Protein AF-A0A9P7EV15-F1 (afdb_monomer_lite)

Foldseek 3Di:
DDLPDDLVVLLVVLVVCLVCLLVLLVLVPDPPPVVSVCCLPPVLLSLVCSLCRDPDVDPPCPDSNHNDDLPSVLSSLSSLLSNLVHVSNLVSCLVSCVLVSLLVCLVVLLVDLVNLSSLLSSLSNCLSNVPPDDDDVSNVPQDPVSNVSSLVSVVSCVVVVVVVPPVVSVVSSVVSVVVVVVVVVVVVVD

Structure (mmCIF, N/CA/C/O backbone):
data_AF-A0A9P7EV15-F1
#
_entry.id   AF-A0A9P7EV15-F1
#
loop_
_atom_site.group_PDB
_atom_site.id
_atom_site.type_symbol
_atom_site.label_atom_id
_atom_site.label_alt_id
_atom_site.label_comp_id
_atom_site.label_asym_id
_atom_site.label_entity_id
_atom_site.label_seq_id
_atom_site.pdbx_PDB_ins_code
_atom_site.Cartn_x
_atom_site.Cartn_y
_atom_site.Cartn_z
_atom_site.occupancy
_atom_site.B_iso_or_equiv
_atom_site.auth_seq_id
_atom_site.auth_comp_id
_atom_site.auth_asym_id
_atom_site.auth_atom_id
_atom_site.pdbx_PDB_model_num
ATOM 1 N N . MET A 1 1 ? 7.071 -16.816 -3.041 1.00 53.38 1 MET A N 1
ATOM 2 C CA . MET A 1 1 ? 7.510 -17.353 -4.348 1.00 53.38 1 MET A CA 1
ATOM 3 C C . MET A 1 1 ? 9.007 -17.580 -4.294 1.00 53.38 1 MET A C 1
ATOM 5 O O . MET A 1 1 ? 9.688 -16.816 -3.624 1.00 53.38 1 MET A O 1
ATOM 9 N N . ASP A 1 2 ? 9.495 -18.633 -4.944 1.00 52.16 2 ASP A N 1
ATOM 10 C CA . ASP A 1 2 ? 10.916 -18.980 -4.945 1.00 52.16 2 ASP A CA 1
ATOM 11 C C . ASP A 1 2 ? 11.716 -17.916 -5.723 1.00 52.16 2 ASP A C 1
ATOM 13 O O . ASP A 1 2 ? 11.299 -17.490 -6.805 1.00 52.16 2 ASP A O 1
ATOM 17 N N . SER A 1 3 ? 12.850 -17.454 -5.189 1.00 55.91 3 SER A N 1
ATOM 18 C CA . SER A 1 3 ? 13.689 -16.413 -5.819 1.00 55.91 3 SER A CA 1
ATOM 19 C C . SER A 1 3 ? 14.274 -16.845 -7.173 1.00 55.91 3 SER A C 1
ATOM 21 O O . SER A 1 3 ? 14.733 -16.001 -7.941 1.00 55.91 3 SER A O 1
ATOM 23 N N . ASN A 1 4 ? 14.166 -18.140 -7.486 1.00 65.81 4 ASN A N 1
ATOM 24 C CA . ASN A 1 4 ? 14.536 -18.787 -8.743 1.00 65.81 4 ASN A CA 1
ATOM 25 C C . ASN A 1 4 ? 13.574 -18.505 -9.911 1.00 65.81 4 ASN A C 1
ATOM 27 O O . ASN A 1 4 ? 13.880 -18.857 -11.051 1.00 65.81 4 ASN A O 1
ATOM 31 N N . ILE A 1 5 ? 12.405 -17.898 -9.665 1.00 73.00 5 ILE A N 1
ATOM 32 C CA . ILE A 1 5 ? 11.464 -17.554 -10.740 1.00 73.00 5 ILE A CA 1
ATOM 33 C C . ILE A 1 5 ? 12.039 -16.397 -11.578 1.00 73.00 5 ILE A C 1
ATOM 35 O O . ILE A 1 5 ? 12.372 -15.349 -11.013 1.00 73.00 5 ILE A O 1
ATOM 39 N N . PRO A 1 6 ? 12.097 -16.530 -12.920 1.00 80.69 6 PRO A N 1
ATOM 40 C CA . PRO A 1 6 ? 12.549 -15.465 -13.808 1.00 80.69 6 PRO A CA 1
ATOM 41 C C . PRO A 1 6 ? 11.836 -14.129 -13.568 1.00 80.69 6 PRO A C 1
ATOM 43 O O . PRO A 1 6 ? 10.612 -14.078 -13.428 1.00 80.69 6 PRO A O 1
ATOM 46 N N . PHE A 1 7 ? 12.594 -13.029 -13.608 1.00 79.19 7 PHE A N 1
ATOM 47 C CA . PHE A 1 7 ? 12.088 -11.673 -13.357 1.00 79.19 7 PHE A CA 1
ATOM 48 C C . PHE A 1 7 ? 10.819 -11.327 -14.153 1.00 79.19 7 PHE A C 1
ATOM 50 O O . PHE A 1 7 ? 9.869 -10.785 -13.595 1.00 79.19 7 PHE A O 1
ATOM 57 N N . HIS A 1 8 ? 10.768 -11.684 -15.439 1.00 81.62 8 HIS A N 1
ATOM 58 C CA . HIS A 1 8 ? 9.619 -11.382 -16.295 1.00 81.62 8 HIS A CA 1
ATOM 59 C C . HIS A 1 8 ? 8.330 -12.079 -15.829 1.00 81.62 8 HIS A C 1
ATOM 61 O O . HIS A 1 8 ? 7.258 -11.484 -15.915 1.00 81.62 8 HIS A O 1
ATOM 67 N N . LEU A 1 9 ? 8.422 -13.298 -15.282 1.00 85.88 9 LEU A N 1
ATOM 68 C CA . LEU A 1 9 ? 7.267 -14.010 -14.727 1.00 85.88 9 LEU A CA 1
ATOM 69 C C . LEU A 1 9 ? 6.802 -13.374 -13.418 1.00 85.88 9 LEU A C 1
ATOM 71 O O . LEU A 1 9 ? 5.602 -13.223 -13.206 1.00 85.88 9 LEU A O 1
ATOM 75 N N . ARG A 1 10 ? 7.741 -12.940 -12.569 1.00 86.06 10 ARG A N 1
ATOM 76 C CA . ARG A 1 10 ? 7.415 -12.198 -11.342 1.00 86.06 10 ARG A CA 1
ATOM 77 C C . ARG A 1 10 ? 6.696 -10.887 -11.665 1.00 86.06 10 ARG A C 1
ATOM 79 O O . ARG A 1 10 ? 5.662 -10.587 -11.076 1.00 86.06 10 ARG A O 1
ATOM 86 N N . HIS A 1 11 ? 7.204 -10.140 -12.644 1.00 85.25 11 HIS A N 1
ATOM 87 C CA . HIS A 1 11 ? 6.596 -8.889 -13.096 1.00 85.25 11 HIS A CA 1
ATOM 88 C C . HIS A 1 11 ? 5.209 -9.104 -13.709 1.00 85.25 11 HIS A C 1
ATOM 90 O O . HIS A 1 11 ? 4.279 -8.356 -13.413 1.00 85.25 11 HIS A O 1
ATOM 96 N N . ALA A 1 12 ? 5.039 -10.154 -14.518 1.00 90.00 12 ALA A N 1
ATOM 97 C CA . ALA A 1 12 ? 3.736 -10.529 -15.062 1.00 90.00 12 ALA A CA 1
ATOM 98 C C . ALA A 1 12 ? 2.735 -10.888 -13.951 1.00 90.00 12 ALA A C 1
ATOM 100 O O . ALA A 1 12 ? 1.601 -10.414 -13.979 1.00 90.00 12 ALA A O 1
ATOM 101 N N . ALA A 1 13 ? 3.161 -11.655 -12.942 1.00 91.12 13 ALA A N 1
ATOM 102 C CA . ALA A 1 13 ? 2.326 -11.993 -11.791 1.00 91.12 13 ALA A CA 1
ATOM 103 C C . ALA A 1 13 ? 1.916 -10.744 -10.992 1.00 91.12 13 ALA A C 1
ATOM 105 O O . ALA A 1 13 ? 0.746 -10.597 -10.641 1.00 91.12 13 ALA A O 1
ATOM 106 N N . LEU A 1 14 ? 2.845 -9.808 -10.767 1.00 92.12 14 LEU A N 1
ATOM 107 C CA . LEU A 1 14 ? 2.541 -8.540 -10.101 1.00 92.12 14 LEU A CA 1
ATOM 108 C C . LEU A 1 14 ? 1.535 -7.708 -10.902 1.00 92.12 14 LEU A C 1
ATOM 110 O O . LEU A 1 14 ? 0.598 -7.166 -10.325 1.00 92.12 14 LEU A O 1
ATOM 114 N N . ARG A 1 15 ? 1.683 -7.635 -12.230 1.00 92.00 15 ARG A N 1
ATOM 115 C CA . ARG A 1 15 ? 0.720 -6.933 -13.092 1.00 92.00 15 ARG A CA 1
ATOM 116 C C . ARG A 1 15 ? -0.657 -7.590 -13.107 1.00 92.00 15 ARG A C 1
ATOM 118 O O . ARG A 1 15 ? -1.660 -6.881 -13.150 1.00 92.00 15 ARG A O 1
ATOM 125 N N . ALA A 1 16 ? -0.718 -8.917 -13.053 1.00 94.06 16 ALA A N 1
ATOM 126 C CA . ALA A 1 16 ? -1.983 -9.633 -12.938 1.00 94.06 16 ALA A CA 1
ATOM 127 C C . ALA A 1 16 ? -2.679 -9.302 -11.606 1.00 94.06 16 ALA A C 1
ATOM 129 O O . ALA A 1 16 ? -3.849 -8.928 -11.606 1.00 94.06 16 ALA A O 1
ATOM 130 N N . ALA A 1 17 ? -1.941 -9.335 -10.489 1.00 94.12 17 ALA A N 1
ATOM 131 C CA . ALA A 1 17 ? -2.458 -8.930 -9.181 1.00 94.12 17 ALA A CA 1
ATOM 132 C C . ALA A 1 17 ? -2.895 -7.456 -9.159 1.00 94.12 17 ALA A C 1
ATOM 134 O O . ALA A 1 17 ? -3.942 -7.126 -8.613 1.00 94.12 17 ALA A O 1
ATOM 135 N N . HIS A 1 18 ? -2.126 -6.573 -9.800 1.00 94.75 18 HIS A N 1
ATOM 136 C CA . HIS A 1 18 ? -2.465 -5.157 -9.948 1.00 94.75 18 HIS A CA 1
ATOM 137 C C . HIS A 1 18 ? -3.761 -4.943 -10.725 1.00 94.75 18 HIS A C 1
ATOM 139 O O . HIS A 1 18 ? -4.573 -4.103 -10.337 1.00 94.75 18 HIS A O 1
ATOM 145 N N . SER A 1 19 ? -3.981 -5.721 -11.783 1.00 94.25 19 SER A N 1
ATOM 146 C CA . SER A 1 19 ? -5.195 -5.633 -12.597 1.00 94.25 19 SER A CA 1
ATOM 147 C C . SER A 1 19 ? -6.443 -6.064 -11.821 1.00 94.25 19 SER A C 1
ATOM 149 O O . SER A 1 19 ? -7.492 -5.471 -12.024 1.00 94.25 19 SER A O 1
ATOM 151 N N . ALA A 1 20 ? -6.313 -7.030 -10.905 1.00 94.38 20 ALA A N 1
ATOM 152 C CA . ALA A 1 20 ? -7.402 -7.558 -10.073 1.00 94.38 20 ALA A CA 1
ATOM 153 C C . ALA A 1 20 ? -7.475 -6.932 -8.662 1.00 94.38 20 ALA A C 1
ATOM 155 O O . ALA A 1 20 ? -8.083 -7.491 -7.747 1.00 94.38 20 ALA A O 1
ATOM 156 N N . ARG A 1 21 ? -6.768 -5.818 -8.424 1.00 94.94 21 ARG A N 1
ATOM 157 C CA . ARG A 1 21 ? -6.536 -5.289 -7.067 1.00 94.94 21 ARG A CA 1
ATOM 158 C C . ARG A 1 21 ? -7.812 -4.866 -6.338 1.00 94.94 21 ARG A C 1
ATOM 160 O O . ARG A 1 21 ? -7.849 -4.966 -5.117 1.00 94.94 21 ARG A O 1
ATOM 167 N N . GLU A 1 22 ? -8.823 -4.379 -7.056 1.00 93.12 22 GLU A N 1
ATOM 168 C CA . GLU A 1 22 ? -10.075 -3.913 -6.446 1.00 93.12 22 GLU A CA 1
ATOM 169 C C . GLU A 1 22 ? -10.924 -5.115 -6.011 1.00 93.12 22 GLU A C 1
ATOM 171 O O . GLU A 1 22 ? -11.421 -5.152 -4.888 1.00 93.12 22 GLU A O 1
ATOM 176 N N . GLU A 1 23 ? -10.988 -6.160 -6.838 1.00 93.00 23 GLU A N 1
ATOM 177 C CA . GLU A 1 23 ? -11.646 -7.426 -6.513 1.00 93.00 23 GLU A CA 1
ATOM 178 C C . GLU A 1 23 ? -10.970 -8.119 -5.327 1.00 93.00 23 GLU A C 1
ATOM 180 O O . GLU A 1 23 ? -11.640 -8.624 -4.427 1.00 93.00 23 GLU A O 1
ATOM 185 N N . ILE A 1 24 ? -9.634 -8.103 -5.287 1.00 93.69 24 ILE A N 1
ATOM 186 C CA . ILE A 1 24 ? -8.867 -8.622 -4.151 1.00 93.69 24 ILE A CA 1
ATOM 187 C C . ILE A 1 24 ? -9.119 -7.771 -2.894 1.00 93.69 24 ILE A C 1
ATOM 189 O O . ILE A 1 24 ? -9.254 -8.317 -1.799 1.00 93.69 24 ILE A O 1
ATOM 193 N N . ALA A 1 25 ? -9.193 -6.442 -3.010 1.00 93.31 25 ALA A N 1
ATOM 194 C CA . ALA A 1 25 ? -9.464 -5.570 -1.866 1.00 93.31 25 ALA A CA 1
ATOM 195 C C . ALA A 1 25 ? -10.848 -5.843 -1.247 1.00 93.31 25 ALA A C 1
ATOM 197 O O . ALA A 1 25 ? -10.992 -5.773 -0.025 1.00 93.31 25 ALA A O 1
ATOM 198 N N . SER A 1 26 ? -11.832 -6.237 -2.057 1.00 93.12 26 SER A N 1
ATOM 199 C CA . SER A 1 26 ? -13.195 -6.607 -1.645 1.00 93.12 26 SER A CA 1
ATOM 200 C C . SER A 1 26 ? -13.368 -8.102 -1.321 1.00 93.12 26 SER A C 1
ATOM 202 O O . SER A 1 26 ? -14.424 -8.685 -1.562 1.00 93.12 26 SER A O 1
ATOM 204 N N . ILE A 1 27 ? -12.338 -8.749 -0.760 1.00 90.38 27 ILE A N 1
ATOM 205 C CA . ILE A 1 27 ? -12.352 -10.191 -0.441 1.00 90.38 27 ILE A CA 1
ATOM 206 C C . ILE A 1 27 ? -13.452 -10.609 0.552 1.00 90.38 27 ILE A C 1
ATOM 208 O O . ILE A 1 27 ? -13.838 -11.776 0.625 1.00 90.38 27 ILE A O 1
ATOM 212 N N . ASP A 1 28 ? -13.953 -9.671 1.347 1.00 89.19 28 ASP A N 1
ATOM 213 C CA . ASP A 1 28 ? -15.059 -9.865 2.280 1.00 89.19 28 ASP A CA 1
ATOM 214 C C . ASP A 1 28 ? -16.398 -10.117 1.577 1.00 89.19 28 ASP A C 1
ATOM 216 O O . ASP A 1 28 ? -17.246 -10.804 2.146 1.00 89.19 28 ASP A O 1
ATOM 220 N N . ALA A 1 29 ? -16.552 -9.659 0.332 1.00 88.38 29 ALA A N 1
ATOM 221 C CA . ALA A 1 29 ? -17.717 -9.940 -0.506 1.00 88.38 29 ALA A CA 1
ATOM 222 C C . ALA A 1 29 ? -17.742 -11.376 -1.074 1.00 88.38 29 ALA A C 1
ATOM 224 O O . ALA A 1 29 ? -18.734 -11.779 -1.675 1.00 88.38 29 ALA A O 1
ATOM 225 N N . ILE A 1 30 ? -16.667 -12.159 -0.912 1.00 87.50 30 ILE A N 1
ATOM 226 C CA . ILE A 1 30 ? -16.603 -13.553 -1.376 1.00 87.50 30 ILE A CA 1
ATOM 227 C C . ILE A 1 30 ? -17.228 -14.474 -0.333 1.00 87.50 30 ILE A C 1
ATOM 229 O O . ILE A 1 30 ? -16.654 -14.631 0.740 1.00 87.50 30 ILE A O 1
ATOM 233 N N . ASP A 1 31 ? -18.326 -15.158 -0.654 1.00 90.12 31 ASP A N 1
ATOM 234 C CA . ASP A 1 31 ? -19.024 -16.060 0.281 1.00 90.12 31 ASP A CA 1
ATOM 235 C C . ASP A 1 31 ? -18.191 -17.279 0.728 1.00 90.12 31 ASP A C 1
ATOM 237 O O . ASP A 1 31 ? -18.398 -17.831 1.811 1.00 90.12 31 ASP A O 1
ATOM 241 N N . ASP A 1 32 ? -17.202 -17.688 -0.069 1.00 93.19 32 ASP A N 1
ATOM 242 C CA . ASP A 1 32 ? -16.304 -18.794 0.264 1.00 93.19 32 ASP A CA 1
ATOM 243 C C . ASP A 1 32 ? -15.256 -18.380 1.315 1.00 93.19 32 ASP A C 1
ATOM 245 O O . ASP A 1 32 ? -14.194 -17.822 1.015 1.00 93.19 32 ASP A O 1
ATOM 249 N N . ALA A 1 33 ? -15.540 -18.717 2.575 1.00 91.19 33 ALA A N 1
ATOM 250 C CA . ALA A 1 33 ? -14.652 -18.465 3.707 1.00 91.19 33 ALA A CA 1
ATOM 251 C C . ALA A 1 33 ? -13.279 -19.152 3.580 1.00 91.19 33 ALA A C 1
ATOM 253 O O . ALA A 1 33 ? -12.275 -18.614 4.057 1.00 91.19 33 ALA A O 1
ATOM 254 N N . ARG A 1 34 ? -13.203 -20.324 2.932 1.00 92.81 34 ARG A N 1
ATOM 255 C CA . ARG A 1 34 ? -11.939 -21.049 2.747 1.00 92.81 34 ARG A CA 1
ATOM 256 C C . ARG A 1 34 ? -11.077 -20.339 1.713 1.00 92.81 34 ARG A C 1
ATOM 258 O O . ARG A 1 34 ? -9.890 -20.130 1.961 1.00 92.81 34 ARG A O 1
ATOM 265 N N . LEU A 1 35 ? -11.665 -19.949 0.585 1.00 90.06 35 LEU A N 1
ATOM 266 C CA . LEU A 1 35 ? -10.976 -19.170 -0.439 1.00 90.06 35 LEU A CA 1
ATOM 267 C C . LEU A 1 35 ? -10.489 -17.835 0.131 1.00 90.06 35 LEU A C 1
ATOM 269 O O . LEU A 1 35 ? -9.320 -17.490 -0.034 1.00 90.06 35 LEU A O 1
ATOM 273 N N . ARG A 1 36 ? -11.347 -17.133 0.882 1.00 91.56 36 ARG A N 1
ATOM 274 C CA . ARG A 1 36 ? -10.999 -15.881 1.565 1.00 91.56 36 ARG A CA 1
ATOM 275 C C . ARG A 1 36 ? -9.783 -16.047 2.479 1.00 91.56 36 ARG A C 1
ATOM 277 O O . ARG A 1 36 ? -8.846 -15.257 2.398 1.00 91.56 36 ARG A O 1
ATOM 284 N N . ALA A 1 37 ? -9.761 -17.092 3.309 1.00 89.88 37 ALA A N 1
ATOM 285 C CA . ALA A 1 37 ? -8.633 -17.375 4.197 1.00 89.88 37 ALA A CA 1
ATOM 286 C C . ALA A 1 37 ? -7.337 -17.669 3.421 1.00 89.88 37 ALA A C 1
ATOM 288 O O . ALA A 1 37 ? -6.284 -17.131 3.756 1.00 89.88 37 ALA A O 1
ATOM 289 N N . ILE A 1 38 ? -7.414 -18.472 2.354 1.00 91.44 38 ILE A N 1
ATOM 290 C CA . ILE A 1 38 ? -6.266 -18.788 1.490 1.00 91.44 38 ILE A CA 1
ATOM 291 C C . ILE A 1 38 ? -5.692 -17.515 0.865 1.00 91.44 38 ILE A C 1
ATOM 293 O O . ILE A 1 38 ? -4.475 -17.334 0.863 1.00 91.44 38 ILE A O 1
ATOM 297 N N . VAL A 1 39 ? -6.550 -16.634 0.347 1.00 90.44 39 VAL A N 1
ATOM 298 C CA . VAL A 1 39 ? -6.119 -15.384 -0.285 1.00 90.44 39 VAL A CA 1
ATOM 299 C C . VAL A 1 39 ? -5.472 -14.455 0.741 1.00 90.44 39 VAL A C 1
ATOM 301 O O . VAL A 1 39 ? -4.354 -13.997 0.512 1.00 90.44 39 VAL A O 1
ATOM 304 N N . LEU A 1 40 ? -6.100 -14.250 1.901 1.00 89.19 40 LEU A N 1
ATOM 305 C CA . LEU A 1 40 ? -5.549 -13.406 2.967 1.00 89.19 40 LEU A CA 1
ATOM 306 C C . LEU A 1 40 ? -4.190 -13.903 3.478 1.00 89.19 40 LEU A C 1
ATOM 308 O O . LEU A 1 40 ? -3.315 -13.093 3.764 1.00 89.19 40 LEU A O 1
ATOM 312 N N . THR A 1 41 ? -4.006 -15.219 3.607 1.00 90.00 41 THR A N 1
ATOM 313 C CA . THR A 1 41 ? -2.767 -15.792 4.150 1.00 90.00 41 THR A CA 1
ATOM 314 C C . THR A 1 41 ? -1.646 -15.884 3.117 1.00 90.00 41 THR A C 1
ATOM 316 O O . THR A 1 41 ? -0.487 -15.716 3.477 1.00 90.00 41 THR A O 1
ATOM 319 N N . ASN A 1 42 ? -1.953 -16.148 1.845 1.00 92.19 42 ASN A N 1
ATOM 320 C CA . ASN A 1 42 ? -0.914 -16.434 0.851 1.00 92.19 42 ASN A CA 1
ATOM 321 C C . ASN A 1 42 ? -0.578 -15.249 -0.051 1.00 92.19 42 ASN A C 1
ATOM 323 O O . ASN A 1 42 ? 0.551 -15.156 -0.531 1.00 92.19 42 ASN A O 1
ATOM 327 N N . LEU A 1 43 ? -1.536 -14.359 -0.323 1.00 92.31 43 LEU A N 1
ATOM 328 C CA . LEU A 1 43 ? -1.338 -13.321 -1.330 1.00 92.31 43 LEU A CA 1
ATOM 329 C C . LEU A 1 43 ? -0.401 -12.214 -0.844 1.00 92.31 43 LEU A C 1
ATOM 331 O O . LEU A 1 43 ? 0.512 -11.833 -1.569 1.00 92.31 43 LEU A O 1
ATOM 335 N N . SER A 1 44 ? -0.604 -11.737 0.383 1.00 92.06 44 SER A N 1
ATOM 336 C CA . SER A 1 44 ? 0.215 -10.692 1.009 1.00 92.06 44 SER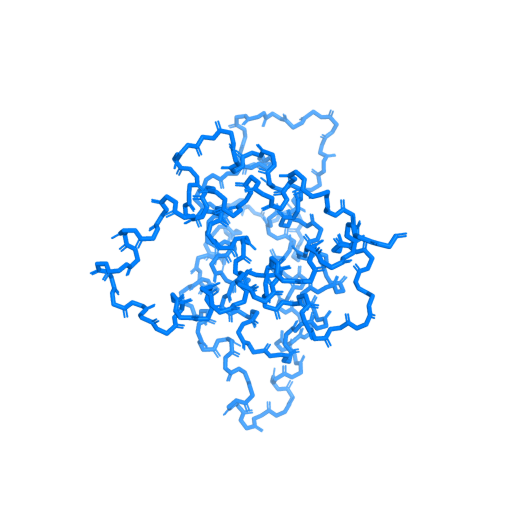 A CA 1
ATOM 337 C C . SER A 1 44 ? 1.721 -11.043 1.005 1.00 92.06 44 SER A C 1
ATOM 339 O O . SER A 1 44 ? 2.496 -10.353 0.326 1.00 92.06 44 SER A O 1
ATOM 341 N N . PRO A 1 45 ? 2.165 -12.192 1.561 1.00 91.31 45 PRO A N 1
ATOM 342 C CA . PRO A 1 45 ? 3.579 -12.566 1.509 1.00 91.31 45 PRO A CA 1
ATOM 343 C C . PRO A 1 45 ? 4.066 -12.878 0.083 1.00 91.31 45 PRO A C 1
ATOM 345 O O . PRO A 1 45 ? 5.238 -12.654 -0.238 1.00 91.31 45 PRO A O 1
ATOM 348 N N . ALA A 1 46 ? 3.193 -13.361 -0.812 1.00 91.56 46 ALA A N 1
ATOM 349 C CA . ALA A 1 46 ? 3.556 -13.584 -2.210 1.00 91.56 46 ALA A CA 1
ATOM 350 C C . ALA A 1 46 ? 3.883 -12.268 -2.933 1.00 91.56 46 ALA A C 1
ATOM 352 O O . ALA A 1 46 ? 4.924 -12.200 -3.592 1.00 91.56 46 ALA A O 1
ATOM 353 N N . ILE A 1 47 ? 3.064 -11.224 -2.758 1.00 92.12 47 ILE A N 1
ATOM 354 C CA . ILE A 1 47 ? 3.324 -9.883 -3.300 1.00 92.12 47 ILE A CA 1
ATOM 355 C C . ILE A 1 47 ? 4.667 -9.365 -2.778 1.00 92.12 47 ILE A C 1
ATOM 357 O O . ILE A 1 47 ? 5.497 -8.917 -3.570 1.00 92.12 47 ILE A O 1
ATOM 361 N N . MET A 1 48 ? 4.919 -9.483 -1.469 1.00 89.88 48 MET A N 1
ATOM 362 C CA . MET A 1 48 ? 6.184 -9.046 -0.871 1.00 89.88 48 MET A CA 1
ATOM 363 C C . MET A 1 48 ? 7.394 -9.765 -1.488 1.00 89.88 48 MET A C 1
ATOM 365 O O . MET A 1 48 ? 8.389 -9.129 -1.837 1.00 89.88 48 MET A O 1
ATOM 369 N N . SER A 1 49 ? 7.295 -11.081 -1.703 1.00 86.12 49 SER A N 1
ATOM 370 C CA . SER A 1 49 ? 8.389 -11.874 -2.285 1.00 86.12 49 SER A CA 1
ATOM 371 C C . SER A 1 49 ? 8.755 -11.487 -3.725 1.00 86.12 49 SER A C 1
ATOM 373 O O . SER A 1 49 ? 9.863 -11.772 -4.172 1.00 86.12 49 SER A O 1
ATOM 375 N N . VAL A 1 50 ? 7.849 -10.826 -4.454 1.00 85.25 50 VAL A N 1
ATOM 376 C CA . VAL A 1 50 ? 8.103 -10.349 -5.822 1.00 85.25 50 VAL A CA 1
ATOM 377 C C . VAL A 1 50 ? 8.900 -9.042 -5.837 1.00 85.25 50 VAL A C 1
ATOM 379 O O . VAL A 1 50 ? 9.683 -8.819 -6.761 1.00 85.25 50 VAL A O 1
ATOM 382 N N . VAL A 1 51 ? 8.718 -8.185 -4.831 1.00 82.75 51 VAL A N 1
ATOM 383 C CA . VAL A 1 51 ? 9.308 -6.834 -4.800 1.00 82.75 51 VAL A CA 1
ATOM 384 C C . VAL A 1 51 ? 10.536 -6.715 -3.903 1.00 82.75 51 VAL A C 1
ATOM 386 O O . VAL A 1 51 ? 11.392 -5.869 -4.154 1.00 82.75 51 VAL A O 1
ATOM 389 N N . CYS A 1 52 ? 10.651 -7.565 -2.883 1.00 74.38 52 CYS A N 1
ATOM 390 C CA . CYS A 1 52 ? 11.779 -7.604 -1.955 1.00 74.38 52 CYS A CA 1
ATOM 391 C C . CYS A 1 52 ? 12.668 -8.810 -2.251 1.00 74.38 52 CYS A C 1
ATOM 393 O O . CYS A 1 52 ? 12.684 -9.800 -1.518 1.00 74.38 52 CYS A O 1
ATOM 395 N N . LEU A 1 53 ? 13.414 -8.726 -3.347 1.00 65.44 53 LEU A N 1
ATOM 396 C CA . LEU A 1 53 ? 14.414 -9.730 -3.687 1.00 65.44 53 LEU A CA 1
ATOM 397 C C . LEU A 1 53 ? 15.652 -9.506 -2.821 1.00 65.44 53 LEU A C 1
ATOM 399 O O . LEU A 1 53 ? 16.022 -8.363 -2.552 1.00 65.44 53 LEU A O 1
ATOM 403 N N . HIS A 1 54 ? 16.222 -10.601 -2.310 1.00 55.00 54 HIS A N 1
ATOM 404 C CA . HIS A 1 54 ? 17.291 -10.565 -1.315 1.00 55.00 54 HIS A CA 1
ATOM 405 C C . HIS A 1 54 ? 18.385 -9.548 -1.665 1.00 55.00 54 HIS A C 1
ATOM 407 O O . HIS A 1 54 ? 18.783 -9.463 -2.830 1.00 55.00 54 HIS A O 1
ATOM 413 N N . PRO A 1 55 ? 18.911 -8.817 -0.665 1.00 48.22 55 PRO A N 1
ATOM 414 C CA . PRO A 1 55 ? 20.065 -7.963 -0.866 1.00 48.22 55 PRO A CA 1
ATOM 415 C C . PRO A 1 55 ? 21.252 -8.857 -1.224 1.00 48.22 55 PRO A C 1
ATOM 417 O O . PRO A 1 55 ? 21.909 -9.432 -0.359 1.00 48.22 55 PRO A O 1
ATOM 420 N N . SER A 1 56 ? 21.521 -9.000 -2.521 1.00 48.44 56 SER A N 1
ATOM 421 C CA . SER A 1 56 ? 22.851 -9.395 -2.961 1.00 48.44 56 SER A CA 1
ATOM 422 C C . SER A 1 56 ? 23.828 -8.360 -2.388 1.00 48.44 56 SER A C 1
ATOM 424 O O . SER A 1 56 ? 23.499 -7.169 -2.399 1.00 48.44 56 SER A O 1
ATOM 426 N N . PRO A 1 57 ? 25.006 -8.757 -1.875 1.00 50.50 57 PRO A N 1
ATOM 427 C CA . PRO A 1 57 ? 25.965 -7.847 -1.234 1.00 50.50 57 PRO A CA 1
ATOM 428 C C . PRO A 1 57 ? 26.438 -6.697 -2.142 1.00 50.50 57 PRO A C 1
ATOM 430 O O . PRO A 1 57 ? 27.072 -5.754 -1.679 1.00 50.50 57 PRO A O 1
ATOM 433 N N . THR A 1 58 ? 26.105 -6.747 -3.430 1.00 48.78 58 THR A N 1
ATOM 434 C CA . THR A 1 58 ? 26.237 -5.648 -4.385 1.00 48.78 58 THR A CA 1
ATOM 435 C C . THR A 1 58 ? 25.001 -5.657 -5.289 1.00 48.78 58 THR A C 1
ATOM 437 O O . THR A 1 58 ? 24.976 -6.385 -6.283 1.00 48.78 58 THR A O 1
ATOM 440 N N . PRO A 1 59 ? 23.926 -4.914 -4.965 1.00 51.47 59 PRO A N 1
ATOM 441 C CA . PRO A 1 59 ? 22.837 -4.748 -5.910 1.00 51.47 59 PRO A CA 1
ATOM 442 C C . PRO A 1 59 ? 23.385 -3.913 -7.068 1.00 51.47 59 PRO A C 1
ATOM 444 O O . PRO A 1 59 ? 23.663 -2.724 -6.912 1.00 51.47 59 PRO A O 1
ATOM 447 N N . ALA A 1 60 ? 23.586 -4.536 -8.229 1.00 53.53 60 ALA A N 1
ATOM 448 C CA . ALA A 1 60 ? 23.795 -3.783 -9.454 1.00 53.53 60 ALA A CA 1
ATOM 449 C C . ALA A 1 60 ? 22.570 -2.874 -9.626 1.00 53.53 60 ALA A C 1
ATOM 451 O O . ALA A 1 60 ? 21.454 -3.360 -9.815 1.00 53.53 60 ALA A O 1
ATOM 452 N N . ASN A 1 61 ? 22.765 -1.561 -9.490 1.00 58.50 61 ASN A N 1
ATOM 453 C CA . ASN A 1 61 ? 21.678 -0.573 -9.486 1.00 58.50 61 ASN A CA 1
ATOM 454 C C . ASN A 1 61 ? 20.927 -0.520 -10.835 1.00 58.50 61 ASN A C 1
ATOM 456 O O . ASN A 1 61 ? 19.817 0.006 -10.924 1.00 58.50 61 ASN A O 1
ATOM 460 N N . ASP A 1 62 ? 21.526 -1.133 -11.857 1.00 62.41 62 ASP A N 1
ATOM 461 C CA . ASP A 1 62 ? 21.039 -1.212 -13.232 1.00 62.41 62 ASP A CA 1
ATOM 462 C C . ASP A 1 62 ? 20.354 -2.556 -13.546 1.00 62.41 62 ASP A C 1
ATOM 464 O O . ASP A 1 62 ? 19.901 -2.786 -14.666 1.00 62.41 62 ASP A O 1
ATOM 468 N N . GLY A 1 63 ? 20.278 -3.464 -12.567 1.00 66.06 63 GLY A N 1
ATOM 469 C CA . GLY A 1 63 ? 19.648 -4.770 -12.719 1.00 66.06 63 GLY A CA 1
ATOM 470 C C . GLY A 1 63 ? 18.124 -4.747 -12.524 1.00 66.06 63 GLY A C 1
ATOM 471 O O . GLY A 1 63 ? 17.584 -3.861 -11.858 1.00 66.06 63 GLY A O 1
ATOM 472 N N . PRO A 1 64 ? 17.411 -5.770 -13.031 1.00 63.47 64 PRO A N 1
ATOM 473 C CA . PRO A 1 64 ? 15.963 -5.917 -12.838 1.00 63.47 64 PRO A CA 1
ATOM 474 C C . PRO A 1 64 ? 15.559 -6.067 -11.357 1.00 63.47 64 PRO A C 1
ATOM 476 O O . PRO A 1 64 ? 14.440 -5.732 -10.966 1.00 63.47 64 PRO A O 1
ATOM 479 N N . ASP A 1 65 ? 16.501 -6.497 -10.515 1.00 71.06 65 ASP A N 1
ATOM 480 C CA . ASP A 1 65 ? 16.308 -6.730 -9.083 1.00 71.06 65 ASP A CA 1
ATOM 481 C C . ASP A 1 65 ? 16.825 -5.559 -8.225 1.00 71.06 65 ASP A C 1
ATOM 483 O O . ASP A 1 65 ? 17.172 -5.718 -7.056 1.00 71.06 65 ASP A O 1
ATOM 487 N N . ARG A 1 66 ? 16.863 -4.350 -8.804 1.00 77.88 66 ARG A N 1
ATOM 488 C CA . ARG A 1 66 ? 17.198 -3.117 -8.083 1.00 77.88 66 ARG A CA 1
ATOM 489 C C . ARG A 1 66 ? 16.239 -2.843 -6.926 1.00 77.88 66 ARG A C 1
ATOM 491 O O . ARG A 1 66 ? 15.047 -3.173 -6.979 1.00 77.88 66 ARG A O 1
ATOM 498 N N . PHE A 1 67 ? 16.762 -2.153 -5.911 1.00 79.31 67 PHE A N 1
ATOM 499 C CA . PHE A 1 67 ? 16.012 -1.806 -4.703 1.00 79.31 67 PHE A CA 1
ATOM 500 C C . PHE A 1 67 ? 14.742 -1.011 -5.009 1.00 79.31 67 PHE A C 1
ATOM 502 O O . PHE A 1 67 ? 13.722 -1.259 -4.374 1.00 79.31 67 PHE A O 1
ATOM 509 N N . PHE A 1 68 ? 14.794 -0.091 -5.978 1.00 83.94 68 PHE A N 1
ATOM 510 C CA . PHE A 1 68 ? 13.646 0.699 -6.411 1.00 83.94 68 PHE A CA 1
ATOM 511 C C . PHE A 1 68 ? 13.553 0.735 -7.941 1.00 83.94 68 PHE A C 1
ATOM 513 O O . PHE A 1 68 ? 14.478 1.189 -8.612 1.00 83.94 68 PHE A O 1
ATOM 520 N N . ASP A 1 69 ? 12.434 0.273 -8.480 1.00 88.44 69 ASP A N 1
ATOM 521 C CA . ASP A 1 69 ? 12.057 0.283 -9.886 1.00 88.44 69 ASP A CA 1
ATOM 522 C C . ASP A 1 69 ? 10.730 1.028 -10.046 1.00 88.44 69 ASP A C 1
ATOM 524 O O . ASP A 1 69 ? 9.721 0.639 -9.463 1.00 88.44 69 ASP A O 1
ATOM 528 N N . TYR A 1 70 ? 10.726 2.086 -10.860 1.00 88.25 70 TYR A N 1
ATOM 529 C CA . TYR A 1 70 ? 9.581 2.988 -10.991 1.00 88.25 70 TYR A CA 1
ATOM 530 C C . TYR A 1 70 ? 8.266 2.259 -11.288 1.00 88.25 70 TYR A C 1
ATOM 532 O O . TYR A 1 70 ? 7.280 2.458 -10.581 1.00 88.25 70 TYR A O 1
ATOM 540 N N . HIS A 1 71 ? 8.244 1.395 -12.305 1.00 88.69 71 HIS A N 1
ATOM 541 C CA . HIS A 1 71 ? 7.009 0.764 -12.765 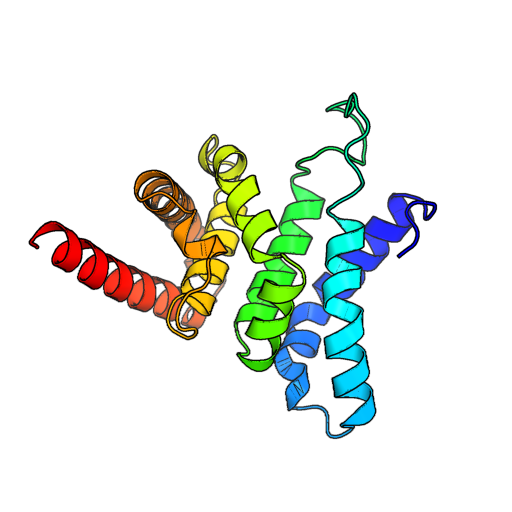1.00 88.69 71 HIS A CA 1
ATOM 542 C C . HIS A 1 71 ? 6.590 -0.406 -11.880 1.00 88.69 71 HIS A C 1
ATOM 544 O O . HIS A 1 71 ? 5.413 -0.521 -11.541 1.00 88.69 71 HIS A O 1
ATOM 550 N N . ARG A 1 72 ? 7.533 -1.275 -11.501 1.00 90.50 72 ARG A N 1
ATOM 551 C CA . ARG A 1 72 ? 7.263 -2.408 -10.607 1.00 90.50 72 ARG A CA 1
ATOM 552 C C . ARG A 1 72 ? 6.747 -1.907 -9.267 1.00 90.50 72 ARG A C 1
ATOM 554 O O . ARG A 1 72 ? 5.722 -2.386 -8.786 1.00 90.50 72 ARG A O 1
ATOM 561 N N . ASP A 1 73 ? 7.442 -0.939 -8.677 1.00 91.94 73 ASP A N 1
ATOM 562 C CA . ASP A 1 73 ? 7.102 -0.470 -7.345 1.00 91.94 73 ASP A CA 1
ATOM 563 C C . ASP A 1 73 ? 5.850 0.416 -7.350 1.00 91.94 73 ASP A C 1
ATOM 565 O O . ASP A 1 73 ? 5.124 0.418 -6.360 1.00 91.94 73 ASP A O 1
ATOM 569 N N . LEU A 1 74 ? 5.517 1.077 -8.468 1.00 92.38 74 LEU A N 1
ATOM 570 C CA . LEU A 1 74 ? 4.207 1.716 -8.620 1.00 92.38 74 LEU A CA 1
ATOM 571 C C . LEU A 1 74 ? 3.075 0.683 -8.619 1.00 92.38 74 LEU A C 1
ATOM 573 O O . LEU A 1 74 ? 2.139 0.815 -7.836 1.00 92.38 74 LEU A O 1
ATOM 577 N N . CYS A 1 75 ? 3.178 -0.374 -9.438 1.00 93.50 75 CYS A N 1
ATOM 578 C CA . CYS A 1 75 ? 2.179 -1.450 -9.461 1.00 93.50 75 CYS A CA 1
ATOM 579 C C . CYS A 1 75 ? 1.992 -2.065 -8.070 1.00 93.50 75 CYS A C 1
ATOM 581 O O . CYS A 1 75 ? 0.867 -2.295 -7.633 1.00 93.50 75 CYS A O 1
ATOM 583 N N . TYR A 1 76 ? 3.094 -2.302 -7.360 1.00 95.19 76 TYR A N 1
ATOM 584 C CA . TYR A 1 76 ? 3.070 -2.762 -5.978 1.00 95.19 76 TYR A CA 1
ATOM 585 C C . TYR A 1 76 ? 2.335 -1.791 -5.050 1.00 95.19 76 TYR A C 1
ATOM 587 O O . TYR A 1 76 ? 1.408 -2.204 -4.356 1.00 95.19 76 TYR A O 1
ATOM 595 N N . LEU A 1 77 ? 2.707 -0.508 -5.049 1.00 95.69 77 LEU A N 1
ATOM 596 C CA . LEU A 1 77 ? 2.090 0.492 -4.180 1.00 95.69 77 LEU A CA 1
ATOM 597 C C . LEU A 1 77 ? 0.593 0.640 -4.455 1.00 95.69 77 LEU A C 1
ATOM 599 O O . LEU A 1 77 ? -0.178 0.744 -3.509 1.00 95.69 77 LEU A O 1
ATOM 603 N N . GLU A 1 78 ? 0.164 0.593 -5.715 1.00 95.19 78 GLU A N 1
ATOM 604 C CA . GLU A 1 78 ? -1.255 0.666 -6.070 1.00 95.19 78 GLU A CA 1
ATOM 605 C C . GLU A 1 78 ? -2.044 -0.564 -5.601 1.00 95.19 78 GLU A C 1
ATOM 607 O O . GLU A 1 78 ? -3.193 -0.416 -5.179 1.00 95.19 78 GLU A O 1
ATOM 612 N N . ILE A 1 79 ? -1.434 -1.759 -5.595 1.00 96.12 79 ILE A N 1
ATOM 613 C CA . ILE A 1 79 ? -2.032 -2.942 -4.957 1.00 96.12 79 ILE A CA 1
ATOM 614 C C . ILE A 1 79 ? -2.199 -2.684 -3.460 1.00 96.12 79 ILE A C 1
ATOM 616 O O . ILE A 1 79 ? -3.315 -2.754 -2.955 1.00 96.12 79 ILE A O 1
ATOM 620 N N . ILE A 1 80 ? -1.120 -2.344 -2.746 1.00 96.50 80 ILE A N 1
ATOM 621 C CA . ILE A 1 80 ? -1.169 -2.155 -1.286 1.00 96.50 80 ILE A CA 1
ATOM 622 C C . ILE A 1 80 ? -2.135 -1.032 -0.899 1.00 96.50 80 ILE A C 1
ATOM 624 O O . ILE A 1 80 ? -2.871 -1.155 0.077 1.00 96.50 80 ILE A O 1
ATOM 628 N N . PHE A 1 81 ? -2.183 0.038 -1.688 1.00 94.19 81 PHE A N 1
ATOM 629 C CA . PHE A 1 81 ? -3.117 1.142 -1.512 1.00 94.19 81 PHE A CA 1
ATOM 630 C C . PHE A 1 81 ? -4.576 0.696 -1.628 1.00 94.19 81 PHE A C 1
ATOM 632 O O . PHE A 1 81 ? -5.389 1.103 -0.796 1.00 94.19 81 PHE A O 1
ATOM 639 N N . ALA A 1 82 ? -4.898 -0.156 -2.608 1.00 94.44 82 ALA A N 1
ATOM 640 C CA . ALA A 1 82 ? -6.228 -0.744 -2.747 1.00 94.44 82 ALA A CA 1
ATOM 641 C C . ALA A 1 82 ? -6.555 -1.666 -1.562 1.00 94.44 82 ALA A C 1
ATOM 643 O O . ALA A 1 82 ? -7.589 -1.485 -0.921 1.00 94.44 82 ALA A O 1
ATOM 644 N N . LEU A 1 83 ? -5.647 -2.579 -1.196 1.00 94.62 83 LEU A N 1
ATOM 645 C CA . LEU A 1 83 ? -5.839 -3.489 -0.057 1.00 94.62 83 LEU A CA 1
ATOM 646 C C . LEU A 1 83 ? -6.068 -2.724 1.254 1.00 94.62 83 LEU A C 1
ATOM 648 O O . LEU A 1 83 ? -6.965 -3.061 2.022 1.00 94.62 83 LEU A O 1
ATOM 652 N N . ALA A 1 84 ? -5.319 -1.642 1.486 1.00 92.75 84 ALA A N 1
ATOM 653 C CA . ALA A 1 84 ? -5.434 -0.817 2.685 1.00 92.75 84 ALA A CA 1
ATOM 654 C C . ALA A 1 84 ? -6.803 -0.124 2.836 1.00 92.75 84 ALA A C 1
ATOM 656 O O . ALA A 1 84 ? -7.110 0.370 3.925 1.00 92.75 84 ALA A O 1
ATOM 657 N N . ARG A 1 85 ? -7.642 -0.070 1.790 1.00 90.69 85 ARG A N 1
ATOM 658 C CA . ARG A 1 85 ? -9.024 0.435 1.899 1.00 90.69 85 ARG A CA 1
ATOM 659 C C . ARG A 1 85 ? -9.905 -0.466 2.755 1.00 90.69 85 ARG A C 1
ATOM 661 O O . ARG A 1 85 ? -10.805 0.046 3.415 1.00 90.69 85 ARG A O 1
ATOM 668 N N . ASN A 1 86 ? -9.634 -1.768 2.768 1.00 91.25 86 ASN A N 1
ATOM 669 C CA . ASN A 1 86 ? -10.399 -2.731 3.541 1.00 91.25 86 ASN A CA 1
ATOM 670 C C . ASN A 1 86 ? -9.617 -3.136 4.810 1.00 91.25 86 ASN A C 1
ATOM 672 O O . ASN A 1 86 ? -8.541 -3.733 4.705 1.00 91.25 86 ASN A O 1
ATOM 676 N N . PRO A 1 87 ? -10.137 -2.835 6.019 1.00 90.31 87 PRO A N 1
ATOM 677 C CA . PRO A 1 87 ? -9.457 -3.120 7.283 1.00 90.31 87 PRO A CA 1
ATOM 678 C C . PRO A 1 87 ? -9.060 -4.583 7.502 1.00 90.31 87 PRO A C 1
ATOM 680 O O . PRO A 1 87 ? -8.121 -4.839 8.254 1.00 90.31 87 PRO A O 1
ATOM 683 N N . ILE A 1 88 ? -9.713 -5.543 6.832 1.00 91.44 88 ILE A N 1
ATOM 684 C CA . ILE A 1 88 ? -9.360 -6.969 6.933 1.00 91.44 88 ILE A CA 1
ATOM 685 C C . ILE A 1 88 ? -7.914 -7.249 6.500 1.00 91.44 88 ILE A C 1
ATOM 687 O O . ILE A 1 88 ? -7.285 -8.184 6.993 1.00 91.44 88 ILE A O 1
ATOM 691 N N . TRP A 1 89 ? -7.371 -6.419 5.604 1.00 93.12 89 TRP A N 1
ATOM 692 C CA . TRP A 1 89 ? -6.004 -6.547 5.115 1.00 93.12 89 TRP A CA 1
ATOM 693 C C . TRP A 1 89 ? -4.974 -5.922 6.053 1.00 93.12 89 TRP A C 1
ATOM 695 O O . TRP A 1 89 ? -3.805 -6.286 5.973 1.00 93.12 89 TRP A O 1
ATOM 705 N N . HIS A 1 90 ? -5.364 -5.009 6.952 1.00 91.62 90 HIS A N 1
ATOM 706 C CA . HIS A 1 90 ? -4.411 -4.240 7.766 1.00 91.62 90 HIS A CA 1
ATOM 707 C C . HIS A 1 90 ? -3.459 -5.124 8.585 1.00 91.62 90 HIS A C 1
ATOM 709 O O . HIS A 1 90 ? -2.258 -4.866 8.515 1.00 91.62 90 HIS A O 1
ATOM 715 N N . PRO A 1 91 ? -3.913 -6.188 9.287 1.00 89.56 91 PRO A N 1
ATOM 716 C CA . PRO A 1 91 ? -2.997 -7.077 10.001 1.00 89.56 91 PRO A CA 1
ATOM 717 C C . PRO A 1 91 ? -1.960 -7.718 9.073 1.00 89.56 91 PRO A C 1
ATOM 719 O O . PRO A 1 91 ? -0.778 -7.711 9.392 1.00 89.56 91 PRO A O 1
ATOM 722 N N . ARG A 1 92 ? -2.378 -8.188 7.890 1.00 91.50 92 ARG A N 1
ATOM 723 C CA . ARG A 1 92 ? -1.488 -8.833 6.909 1.00 91.50 92 ARG A CA 1
ATOM 724 C C . ARG A 1 92 ? -0.479 -7.865 6.312 1.00 91.50 92 ARG A C 1
ATOM 726 O O . ARG A 1 92 ? 0.706 -8.169 6.264 1.00 91.50 92 ARG A O 1
ATOM 733 N N . LEU A 1 93 ? -0.925 -6.664 5.941 1.00 92.31 93 LEU A N 1
ATOM 734 C CA . LEU A 1 93 ? -0.038 -5.620 5.422 1.00 92.31 93 LEU A CA 1
ATOM 735 C C . LEU A 1 93 ? 1.075 -5.268 6.419 1.00 92.31 93 LEU A C 1
ATOM 737 O O . LEU A 1 93 ? 2.208 -4.983 6.026 1.00 92.31 93 LEU A O 1
ATOM 741 N N . SER A 1 94 ? 0.769 -5.320 7.709 1.00 88.94 94 SER A N 1
ATOM 742 C CA . SER A 1 94 ? 1.739 -5.047 8.760 1.00 88.94 94 SER A CA 1
ATOM 743 C C . SER A 1 94 ? 2.623 -6.249 9.098 1.00 88.94 94 SER A C 1
ATOM 745 O O . SER A 1 94 ? 3.841 -6.094 9.145 1.00 88.94 94 SER A O 1
ATOM 747 N N . GLU A 1 95 ? 2.044 -7.439 9.291 1.00 89.38 95 GLU A N 1
ATOM 748 C CA . GLU A 1 95 ? 2.769 -8.687 9.587 1.00 89.38 95 GLU A CA 1
ATOM 749 C C . GLU A 1 95 ? 3.769 -9.046 8.479 1.00 89.38 95 GLU A C 1
ATOM 751 O O . GLU A 1 95 ? 4.920 -9.378 8.766 1.00 89.38 95 GLU A O 1
ATOM 756 N N . ASP A 1 96 ? 3.370 -8.889 7.215 1.00 91.12 96 ASP A N 1
ATOM 757 C CA . ASP A 1 96 ? 4.208 -9.184 6.048 1.00 91.12 96 ASP A CA 1
ATOM 758 C C . ASP A 1 96 ? 5.114 -8.006 5.647 1.00 91.12 96 ASP A C 1
ATOM 760 O O . ASP A 1 96 ? 5.750 -8.020 4.591 1.00 91.12 96 ASP A O 1
ATOM 764 N N . ARG A 1 97 ? 5.221 -6.987 6.514 1.00 90.94 97 ARG A N 1
ATOM 765 C CA . ARG A 1 97 ? 6.185 -5.877 6.422 1.00 90.94 97 ARG A CA 1
ATOM 766 C C . ARG A 1 97 ? 5.991 -4.948 5.220 1.00 90.94 97 ARG A C 1
ATOM 768 O O . ARG A 1 97 ? 6.928 -4.261 4.801 1.00 90.94 97 ARG A O 1
ATOM 775 N N . HIS A 1 98 ? 4.775 -4.856 4.679 1.00 92.88 98 HIS A N 1
ATOM 776 C CA . HIS A 1 98 ? 4.465 -3.898 3.610 1.00 92.88 98 HIS A CA 1
ATOM 777 C C . HIS A 1 98 ? 4.648 -2.451 4.066 1.00 92.88 98 HIS A C 1
ATOM 779 O O . HIS A 1 98 ? 5.068 -1.609 3.270 1.00 92.88 98 HIS A O 1
ATOM 785 N N . ILE A 1 99 ? 4.407 -2.176 5.349 1.00 91.50 99 ILE A N 1
ATOM 786 C CA . ILE A 1 99 ? 4.577 -0.843 5.941 1.00 91.50 99 ILE A CA 1
ATOM 787 C C . ILE A 1 99 ? 6.051 -0.468 6.027 1.00 91.50 99 ILE A C 1
ATOM 789 O O . ILE A 1 99 ? 6.426 0.589 5.524 1.00 91.50 99 ILE A O 1
ATOM 793 N N . ASP A 1 100 ? 6.898 -1.365 6.538 1.00 90.69 100 ASP A N 1
ATOM 794 C CA . ASP A 1 100 ? 8.355 -1.178 6.547 1.00 90.69 100 ASP A CA 1
ATOM 795 C C . ASP A 1 100 ? 8.878 -0.878 5.136 1.00 90.69 100 ASP A C 1
ATOM 797 O O . ASP A 1 100 ? 9.680 0.035 4.930 1.00 9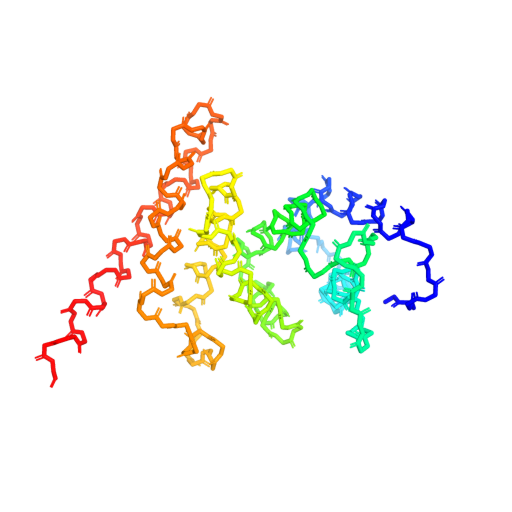0.69 100 ASP A O 1
ATOM 801 N N . ARG A 1 101 ? 8.391 -1.631 4.140 1.00 91.25 101 ARG A N 1
ATOM 802 C CA . ARG A 1 101 ? 8.772 -1.440 2.741 1.00 91.25 101 ARG A CA 1
ATOM 803 C C . ARG A 1 101 ? 8.349 -0.063 2.229 1.00 91.25 101 ARG A C 1
ATOM 805 O O . ARG A 1 101 ? 9.191 0.628 1.660 1.00 91.25 101 ARG A O 1
ATOM 812 N N . CYS A 1 102 ? 7.107 0.365 2.466 1.00 92.00 102 CYS A N 1
ATOM 813 C CA . CYS A 1 102 ? 6.637 1.701 2.077 1.00 92.00 102 CYS A CA 1
ATOM 814 C C . CYS A 1 102 ? 7.493 2.808 2.709 1.00 92.00 102 CYS A C 1
ATOM 816 O O . CYS A 1 102 ? 7.919 3.723 2.009 1.00 92.00 102 CYS A O 1
ATOM 818 N N . ILE A 1 103 ? 7.811 2.688 4.002 1.00 90.25 103 ILE A N 1
ATOM 819 C CA . ILE A 1 103 ? 8.657 3.645 4.727 1.00 90.25 103 ILE A CA 1
ATOM 820 C C . ILE A 1 103 ? 10.064 3.692 4.123 1.00 90.25 103 ILE A C 1
ATOM 822 O O . ILE A 1 103 ? 10.594 4.769 3.858 1.00 90.25 103 ILE A O 1
ATOM 826 N N . SER A 1 104 ? 10.652 2.532 3.814 1.00 89.94 104 SER A N 1
ATOM 827 C CA . SER A 1 104 ? 11.985 2.455 3.200 1.00 89.94 104 SER A CA 1
ATOM 828 C C . SER A 1 104 ? 12.071 3.121 1.818 1.00 89.94 104 SER A C 1
ATOM 830 O O . SER A 1 104 ? 13.158 3.488 1.375 1.00 89.94 104 SER A O 1
ATOM 832 N N . MET A 1 105 ? 10.935 3.293 1.133 1.00 91.19 105 MET A N 1
ATOM 833 C CA . MET A 1 105 ? 10.858 3.930 -0.183 1.00 91.19 105 MET A CA 1
ATOM 834 C C . MET A 1 105 ? 10.717 5.456 -0.102 1.00 91.19 105 MET A C 1
ATOM 836 O O . MET A 1 105 ? 10.990 6.129 -1.097 1.00 91.19 105 MET A O 1
ATOM 840 N N . ILE A 1 106 ? 10.358 6.013 1.063 1.00 90.88 106 ILE A N 1
ATOM 841 C CA . ILE A 1 106 ? 10.136 7.456 1.259 1.00 90.88 106 ILE A CA 1
ATOM 842 C C . ILE A 1 106 ? 11.311 8.304 0.754 1.00 90.88 106 ILE A C 1
ATOM 844 O O . ILE A 1 106 ? 11.066 9.184 -0.073 1.00 90.88 106 ILE A O 1
ATOM 848 N N . PRO A 1 107 ? 12.580 8.044 1.144 1.00 89.50 107 PRO A N 1
ATOM 849 C CA . PRO A 1 107 ? 13.689 8.883 0.698 1.00 89.50 107 PRO A CA 1
ATOM 850 C C . PRO A 1 107 ? 13.809 8.925 -0.826 1.00 89.50 107 PRO A C 1
ATOM 852 O O . PRO A 1 107 ? 14.156 9.951 -1.390 1.00 89.50 107 PRO A O 1
ATOM 855 N N . LYS A 1 108 ? 13.495 7.825 -1.521 1.00 87.19 108 LYS A N 1
ATOM 856 C CA . LYS A 1 108 ? 13.573 7.783 -2.983 1.00 87.19 108 LYS A CA 1
ATOM 857 C C . LYS A 1 108 ? 12.413 8.536 -3.634 1.00 87.19 108 LYS A C 1
ATOM 859 O O . LYS A 1 108 ? 12.656 9.296 -4.569 1.00 87.19 108 LYS A O 1
ATOM 864 N N . CYS A 1 109 ? 11.193 8.346 -3.135 1.00 86.00 109 CYS A N 1
ATOM 865 C CA . CYS A 1 109 ? 9.991 8.977 -3.678 1.00 86.00 109 CYS A CA 1
ATOM 866 C C . CYS A 1 109 ? 9.959 10.493 -3.449 1.00 86.00 109 CYS A C 1
ATOM 868 O O . CYS A 1 109 ? 9.425 11.218 -4.276 1.00 86.00 109 CYS A O 1
ATOM 870 N N . CYS A 1 110 ? 10.537 10.984 -2.353 1.00 84.31 110 CYS A N 1
ATOM 871 C CA . CYS A 1 110 ? 10.495 12.411 -2.029 1.00 84.31 110 CYS A CA 1
ATOM 872 C C . CYS A 1 110 ? 11.653 13.225 -2.631 1.00 84.31 110 CYS A C 1
ATOM 874 O O . CYS A 1 110 ? 11.661 14.447 -2.526 1.00 84.31 110 CYS A O 1
ATOM 876 N N . ASN A 1 111 ? 12.615 12.567 -3.287 1.00 84.00 111 ASN A N 1
ATOM 877 C CA . ASN A 1 111 ? 13.772 13.225 -3.903 1.00 84.00 111 ASN A CA 1
ATOM 878 C C . ASN A 1 111 ? 13.529 13.703 -5.349 1.00 84.00 111 ASN A C 1
ATOM 880 O O . ASN A 1 111 ? 14.412 14.338 -5.921 1.00 84.00 111 ASN A O 1
ATOM 884 N N . SER A 1 112 ? 12.388 13.380 -5.970 1.00 80.69 112 SER A N 1
ATOM 885 C CA . SER A 1 112 ? 12.010 13.893 -7.297 1.00 80.69 112 SER A CA 1
ATOM 886 C C . SER A 1 112 ? 10.492 14.009 -7.432 1.00 80.69 112 SER A C 1
ATOM 888 O O . SER A 1 112 ? 9.750 13.143 -6.966 1.00 80.69 112 SER A O 1
ATOM 890 N N . GLU A 1 113 ? 10.038 15.056 -8.123 1.00 75.50 113 GLU A N 1
ATOM 891 C CA . GLU A 1 113 ? 8.628 15.287 -8.463 1.00 75.50 113 GLU A CA 1
ATOM 892 C C . GLU A 1 113 ? 8.045 14.181 -9.364 1.00 75.50 113 GLU A C 1
ATOM 894 O O . GLU A 1 113 ? 6.841 13.906 -9.311 1.00 75.50 113 GLU A O 1
ATOM 899 N N . ASP A 1 114 ? 8.900 13.469 -10.110 1.00 82.75 114 ASP A N 1
ATOM 900 C CA . ASP A 1 114 ? 8.513 12.351 -10.984 1.00 82.75 114 ASP A CA 1
ATOM 901 C C . ASP A 1 114 ? 7.877 11.179 -10.214 1.00 82.75 114 ASP A C 1
ATOM 903 O O . ASP A 1 114 ? 7.157 10.358 -10.788 1.00 82.75 114 ASP A O 1
ATOM 907 N N . TYR A 1 115 ? 8.125 11.094 -8.903 1.00 87.69 115 TYR A N 1
ATOM 908 C CA . TYR A 1 115 ? 7.603 10.049 -8.018 1.00 87.69 115 TYR A CA 1
ATOM 909 C C . TYR A 1 115 ? 6.421 10.524 -7.160 1.00 87.69 115 TYR A C 1
ATOM 911 O O . TYR A 1 115 ? 6.052 9.864 -6.185 1.00 87.69 115 TYR A O 1
ATOM 919 N N . SER A 1 116 ? 5.796 11.650 -7.511 1.00 87.81 116 SER A N 1
ATOM 920 C CA . SER A 1 116 ? 4.632 12.191 -6.794 1.00 87.81 116 SER A CA 1
ATOM 921 C C . SER A 1 116 ? 3.462 11.194 -6.708 1.00 87.81 116 SER A C 1
ATOM 923 O O . SER A 1 116 ? 2.809 11.108 -5.667 1.00 87.81 116 SER A O 1
ATOM 925 N N . GLN A 1 117 ? 3.258 10.347 -7.726 1.00 90.56 117 GLN A N 1
ATOM 926 C CA . GLN A 1 117 ? 2.273 9.255 -7.685 1.00 90.56 117 GLN A CA 1
ATOM 927 C C . GLN A 1 117 ? 2.622 8.179 -6.640 1.00 90.56 117 GLN A C 1
ATOM 929 O O . GLN A 1 117 ? 1.748 7.718 -5.899 1.00 90.56 117 GLN A O 1
ATOM 934 N N . HIS A 1 118 ? 3.897 7.790 -6.534 1.00 93.06 118 HIS A N 1
ATOM 935 C CA . HIS A 1 118 ? 4.366 6.857 -5.502 1.00 93.06 118 HIS A CA 1
ATOM 936 C C . HIS A 1 118 ? 4.179 7.454 -4.113 1.00 93.06 118 HIS A C 1
ATOM 938 O O . HIS A 1 118 ? 3.669 6.777 -3.221 1.00 93.06 118 HIS A O 1
ATOM 944 N N . ALA A 1 119 ? 4.552 8.726 -3.942 1.00 92.50 119 ALA A N 1
ATOM 945 C CA . ALA A 1 119 ? 4.364 9.452 -2.692 1.00 92.50 119 ALA A CA 1
ATOM 946 C C . ALA A 1 119 ? 2.882 9.510 -2.299 1.00 92.50 119 ALA A C 1
ATOM 948 O O . ALA A 1 119 ? 2.555 9.244 -1.144 1.00 92.50 119 ALA A O 1
ATOM 949 N N . PHE A 1 120 ? 1.979 9.753 -3.256 1.00 91.50 120 PHE A N 1
ATOM 950 C CA . PHE A 1 120 ? 0.535 9.717 -3.023 1.00 91.5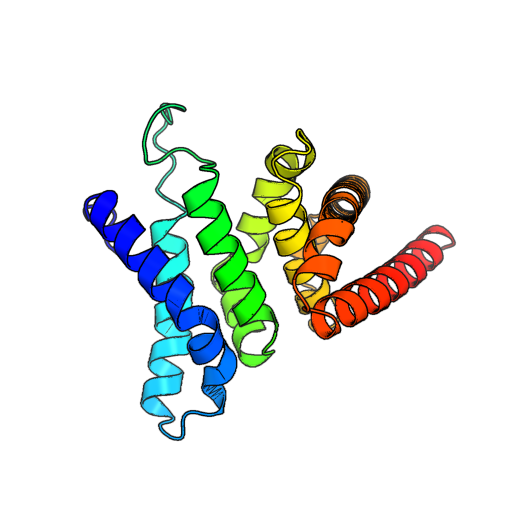0 120 PHE A CA 1
ATOM 951 C C . PHE A 1 120 ? 0.054 8.350 -2.521 1.00 91.50 120 PHE A C 1
ATOM 953 O O . PHE A 1 120 ? -0.669 8.271 -1.523 1.00 91.50 120 PHE A O 1
ATOM 960 N N . CYS A 1 121 ? 0.491 7.261 -3.161 1.00 92.75 121 CYS A N 1
ATOM 961 C CA . CYS A 1 121 ? 0.129 5.916 -2.721 1.00 92.75 121 CYS A CA 1
ATOM 962 C C . CYS A 1 121 ? 0.671 5.621 -1.314 1.00 92.75 121 CYS A C 1
ATOM 964 O O . CYS A 1 121 ? -0.079 5.162 -0.454 1.00 92.75 121 CYS A O 1
ATOM 966 N N . ILE A 1 122 ? 1.942 5.934 -1.041 1.00 93.69 122 ILE A N 1
ATOM 967 C CA . ILE A 1 122 ? 2.550 5.746 0.286 1.00 93.69 122 ILE A CA 1
ATOM 968 C C . ILE A 1 122 ? 1.771 6.535 1.341 1.00 93.69 122 ILE A C 1
ATOM 970 O O . ILE A 1 122 ? 1.343 5.962 2.342 1.00 93.69 122 ILE A O 1
ATOM 974 N N . ALA A 1 123 ? 1.523 7.821 1.097 1.00 91.38 123 ALA A N 1
ATOM 975 C CA . ALA A 1 123 ? 0.784 8.684 2.007 1.00 91.38 123 ALA A CA 1
ATOM 976 C C . ALA A 1 123 ? -0.599 8.099 2.337 1.00 91.38 123 ALA A C 1
ATOM 978 O O . ALA A 1 123 ? -0.955 7.968 3.508 1.00 91.38 123 ALA A O 1
ATOM 979 N N . GLY A 1 124 ? -1.363 7.674 1.326 1.00 90.44 124 GLY A N 1
ATOM 980 C CA . GLY A 1 124 ? -2.681 7.088 1.557 1.00 90.44 124 GLY A CA 1
ATOM 981 C C . GLY A 1 124 ? -2.648 5.726 2.255 1.00 90.44 124 GLY A C 1
ATOM 982 O O . GLY A 1 124 ? -3.533 5.458 3.064 1.00 90.44 124 GLY A O 1
ATOM 983 N N . ILE A 1 125 ? -1.636 4.885 2.013 1.00 91.94 125 ILE A N 1
ATOM 984 C CA . ILE A 1 125 ? -1.441 3.627 2.759 1.00 91.94 125 ILE A CA 1
ATOM 985 C C . ILE A 1 125 ? -1.218 3.932 4.243 1.00 91.94 125 ILE A C 1
ATOM 987 O O . ILE A 1 125 ? -1.935 3.407 5.098 1.00 91.94 125 ILE A O 1
ATOM 991 N N . LEU A 1 126 ? -0.267 4.818 4.553 1.00 89.00 126 LEU A N 1
ATOM 992 C CA . LEU A 1 126 ? 0.080 5.139 5.935 1.00 89.00 126 LEU A CA 1
ATOM 993 C C . LEU A 1 126 ? -1.098 5.808 6.663 1.00 89.00 126 LEU A C 1
ATOM 995 O O . LEU A 1 126 ? -1.440 5.410 7.776 1.00 89.00 126 LEU A O 1
ATOM 999 N N . LEU A 1 127 ? -1.791 6.751 6.013 1.00 86.81 127 LEU A N 1
ATOM 1000 C CA . LEU A 1 127 ? -3.001 7.376 6.558 1.00 86.81 127 LEU A CA 1
ATOM 1001 C C . LEU A 1 127 ? -4.120 6.363 6.802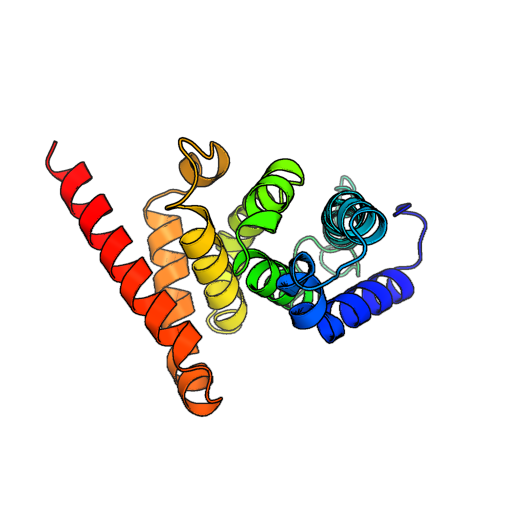 1.00 86.81 127 LEU A C 1
ATOM 1003 O O . LEU A 1 127 ? -4.918 6.553 7.722 1.00 86.81 127 LEU A O 1
ATOM 1007 N N . ARG A 1 128 ? -4.223 5.305 5.989 1.00 86.44 128 ARG A N 1
ATOM 1008 C CA . ARG A 1 128 ? -5.255 4.272 6.145 1.00 86.44 128 ARG A CA 1
ATOM 1009 C C . ARG A 1 128 ? -5.041 3.389 7.363 1.00 86.44 128 ARG A C 1
ATOM 1011 O O . ARG A 1 128 ? -6.022 3.071 8.035 1.00 86.44 128 ARG A O 1
ATOM 1018 N N . ILE A 1 129 ? -3.784 3.085 7.659 1.00 83.00 129 ILE A N 1
ATOM 1019 C CA . ILE A 1 129 ? -3.380 2.116 8.681 1.00 83.00 129 ILE A CA 1
ATOM 1020 C C . ILE A 1 129 ? -3.135 2.789 10.040 1.00 83.00 129 ILE A C 1
ATOM 1022 O O . ILE A 1 129 ? -3.470 2.215 11.074 1.00 83.00 129 ILE A O 1
ATOM 1026 N N . ALA A 1 130 ? -2.657 4.038 10.057 1.00 70.62 130 ALA A N 1
ATOM 1027 C CA . ALA A 1 130 ? -2.334 4.768 11.286 1.00 70.62 130 ALA A CA 1
ATOM 1028 C C . ALA A 1 130 ? -3.482 4.911 12.314 1.00 70.62 130 ALA A C 1
ATOM 1030 O O . ALA A 1 130 ? -3.230 4.708 13.499 1.00 70.62 130 ALA A O 1
ATOM 1031 N N . PRO A 1 131 ? -4.739 5.236 11.947 1.00 58.94 131 PRO A N 1
ATOM 1032 C CA . PRO A 1 131 ? -5.775 5.518 12.945 1.00 58.94 131 PRO A CA 1
ATOM 1033 C C . PRO A 1 131 ? -6.507 4.280 13.494 1.00 58.94 131 PRO A C 1
ATOM 1035 O O . PRO A 1 131 ? -7.459 4.459 14.250 1.00 58.94 131 PRO A O 1
ATOM 1038 N N . GLY A 1 132 ? -6.123 3.056 13.107 1.00 53.81 132 GLY A N 1
ATOM 1039 C CA . GLY A 1 132 ? -6.854 1.828 13.454 1.00 53.81 132 GLY A CA 1
ATOM 1040 C C . GLY A 1 132 ? -6.144 0.862 14.404 1.00 53.81 132 GLY A C 1
ATOM 1041 O O . GLY A 1 132 ? -6.807 -0.023 14.939 1.00 53.81 132 GLY A O 1
ATOM 1042 N N . GLN A 1 133 ? -4.833 0.999 14.628 1.00 52.94 133 GLN A N 1
ATOM 1043 C CA . GLN A 1 133 ? -4.070 0.035 15.425 1.00 52.94 133 GLN A CA 1
ATOM 1044 C C . GLN A 1 133 ? -3.251 0.726 16.513 1.00 52.94 133 GLN A C 1
ATOM 1046 O O . GLN A 1 133 ? -2.403 1.576 16.247 1.00 52.94 133 GLN A O 1
ATOM 1051 N N . THR A 1 134 ? -3.521 0.350 17.760 1.00 44.31 134 THR A N 1
ATOM 1052 C CA . THR A 1 134 ? -2.727 0.713 18.933 1.00 44.31 134 THR A CA 1
ATOM 1053 C C . THR A 1 134 ? -1.298 0.203 18.745 1.00 44.31 134 THR A C 1
ATOM 1055 O O . THR A 1 134 ? -1.066 -0.998 18.841 1.00 44.31 134 THR A O 1
ATOM 1058 N N . SER A 1 135 ? -0.359 1.118 18.486 1.00 52.34 135 SER A N 1
ATOM 1059 C CA . SER A 1 135 ? 1.0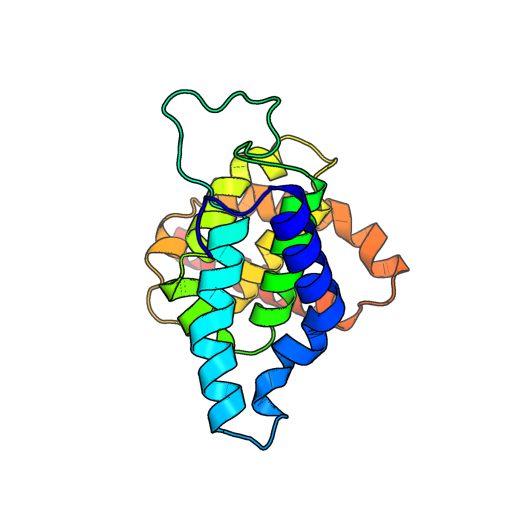81 0.864 18.330 1.00 52.34 135 SER A CA 1
ATOM 1060 C C . SER A 1 135 ? 1.452 -0.025 17.134 1.00 52.34 135 SER A C 1
ATOM 1062 O O . SER A 1 135 ? 1.711 -1.223 17.253 1.00 52.34 135 SER A O 1
ATOM 1064 N N . HIS A 1 136 ? 1.581 0.591 15.957 1.00 61.12 136 HIS A N 1
ATOM 1065 C CA . HIS A 1 136 ? 2.421 0.024 14.905 1.00 61.12 136 HIS A CA 1
ATOM 1066 C C . HIS A 1 136 ? 3.850 0.528 15.084 1.00 61.12 136 HIS A C 1
ATOM 1068 O O . HIS A 1 136 ? 4.169 1.629 14.646 1.00 61.12 136 HIS A O 1
ATOM 1074 N N . LYS A 1 137 ? 4.728 -0.317 15.642 1.00 65.50 137 LYS A N 1
ATOM 1075 C CA . LYS A 1 137 ? 6.168 -0.023 15.803 1.00 65.50 137 LYS A CA 1
ATOM 1076 C C . LYS A 1 137 ? 6.828 0.520 14.528 1.00 65.50 137 LYS A C 1
ATOM 1078 O O . LYS A 1 137 ? 7.737 1.337 14.602 1.00 65.50 137 LYS A O 1
ATOM 1083 N N . SER A 1 138 ? 6.371 0.072 13.357 1.00 67.69 138 SER A N 1
ATOM 1084 C CA . SER A 1 138 ? 6.847 0.568 12.063 1.00 67.69 138 SER A CA 1
ATOM 1085 C C . SER A 1 138 ? 6.436 2.017 11.808 1.00 67.69 138 SER A C 1
ATOM 1087 O O . SER A 1 138 ? 7.249 2.799 11.331 1.00 67.69 138 SER A O 1
ATOM 1089 N N . LEU A 1 139 ? 5.207 2.414 12.149 1.00 73.44 139 LEU A N 1
ATOM 1090 C CA . LEU A 1 139 ? 4.760 3.802 11.994 1.00 73.44 139 LEU A CA 1
ATOM 1091 C C . LEU A 1 139 ? 5.472 4.739 12.973 1.00 73.44 139 LEU A C 1
ATOM 1093 O O . LEU A 1 139 ? 5.781 5.864 12.594 1.00 73.44 139 LEU A O 1
ATOM 1097 N N . ASP A 1 140 ? 5.811 4.247 14.168 1.00 76.31 140 ASP A N 1
ATOM 1098 C CA . ASP A 1 140 ? 6.617 4.983 15.153 1.00 76.31 140 ASP A CA 1
ATOM 1099 C C . ASP A 1 140 ? 8.046 5.261 14.645 1.00 76.31 140 ASP A C 1
ATOM 1101 O O . ASP A 1 140 ? 8.714 6.175 15.123 1.00 76.31 140 ASP A O 1
ATOM 1105 N N . SER A 1 141 ? 8.527 4.490 13.659 1.00 80.56 141 SER A N 1
ATOM 1106 C CA . SER A 1 141 ? 9.842 4.709 13.042 1.00 80.56 141 SER A CA 1
ATOM 1107 C C . SER A 1 141 ? 9.860 5.831 11.997 1.00 80.56 141 SER A C 1
ATOM 1109 O O . SER A 1 141 ? 10.940 6.268 11.596 1.00 80.56 141 SER A O 1
ATOM 1111 N N . VAL A 1 142 ? 8.689 6.301 11.546 1.00 82.12 142 VAL A N 1
ATOM 1112 C CA . VAL A 1 142 ? 8.594 7.388 10.565 1.00 82.12 142 VAL A CA 1
ATOM 1113 C C . VAL A 1 142 ? 8.808 8.718 11.270 1.00 82.12 142 VAL A C 1
ATOM 1115 O O . VAL A 1 142 ? 8.011 9.123 12.116 1.00 82.12 142 VAL A O 1
ATOM 1118 N N . THR A 1 143 ? 9.873 9.425 10.899 1.00 85.44 143 THR A N 1
ATOM 1119 C CA . THR A 1 143 ? 10.154 10.743 11.473 1.00 85.44 143 THR A CA 1
ATOM 1120 C C . THR A 1 143 ? 9.126 11.774 11.011 1.00 85.44 143 THR A C 1
ATOM 1122 O O . THR A 1 143 ? 8.533 11.652 9.937 1.00 85.44 143 THR A O 1
ATOM 1125 N N . GLU A 1 144 ? 8.946 12.839 11.792 1.00 82.38 144 GLU A N 1
ATOM 1126 C CA . GLU A 1 144 ? 8.068 13.951 11.411 1.00 82.38 144 GLU A CA 1
ATOM 1127 C C . GLU A 1 144 ? 8.459 14.538 10.041 1.00 82.38 144 GLU A C 1
ATOM 1129 O O . GLU A 1 144 ? 7.606 14.803 9.197 1.00 82.38 144 GLU A O 1
ATOM 1134 N N . GLN A 1 145 ? 9.763 14.648 9.771 1.00 85.88 145 GLN A N 1
ATOM 1135 C CA . GLN A 1 145 ? 10.276 15.119 8.487 1.00 85.88 145 GLN A CA 1
ATOM 1136 C C . GLN A 1 145 ? 9.875 14.195 7.327 1.00 85.88 145 GLN A C 1
ATOM 1138 O O . GLN A 1 145 ? 9.387 14.673 6.305 1.00 85.88 145 GLN A O 1
ATOM 1143 N N . GLN A 1 146 ? 10.026 12.875 7.486 1.00 87.62 146 GLN A N 1
ATOM 1144 C CA . GLN A 1 146 ? 9.620 11.902 6.463 1.00 87.62 146 GLN A CA 1
ATOM 1145 C C . GLN A 1 146 ? 8.119 11.976 6.178 1.00 87.62 146 GLN A C 1
ATOM 1147 O O . GLN A 1 146 ? 7.705 11.904 5.019 1.00 87.62 146 GLN A O 1
ATOM 1152 N N . TRP A 1 147 ? 7.314 12.159 7.225 1.00 84.75 147 TRP A N 1
ATOM 1153 C CA . TRP A 1 147 ? 5.881 12.394 7.097 1.00 84.75 147 TRP A CA 1
ATOM 1154 C C . TRP A 1 147 ? 5.580 13.650 6.282 1.00 84.75 147 TRP A C 1
ATOM 1156 O O . TRP A 1 147 ? 4.803 13.589 5.326 1.00 84.75 147 TRP A O 1
ATOM 1166 N N . TRP A 1 148 ? 6.217 14.772 6.615 1.00 85.25 148 TRP A N 1
ATOM 1167 C CA . TRP A 1 148 ? 6.034 16.029 5.896 1.00 85.25 148 TRP A CA 1
ATOM 1168 C C . TRP A 1 148 ? 6.458 15.945 4.435 1.00 85.25 148 TRP A C 1
ATOM 1170 O O . TRP A 1 148 ? 5.750 16.461 3.568 1.00 85.25 148 TRP A O 1
ATOM 1180 N N . ASP A 1 149 ? 7.574 15.282 4.148 1.00 88.56 149 ASP A N 1
ATOM 1181 C CA . ASP A 1 149 ? 8.073 15.135 2.785 1.00 88.56 149 ASP A CA 1
ATOM 1182 C C . ASP A 1 149 ? 7.129 14.280 1.936 1.00 88.56 149 ASP A C 1
ATOM 1184 O O . ASP A 1 149 ? 6.751 14.694 0.840 1.00 88.56 149 ASP A O 1
ATOM 1188 N N . VAL A 1 150 ? 6.656 13.147 2.467 1.00 90.19 150 VAL A N 1
ATOM 1189 C CA . VAL A 1 150 ? 5.654 12.303 1.793 1.00 90.19 150 VAL A CA 1
ATOM 1190 C C . VAL A 1 150 ? 4.376 13.074 1.509 1.00 90.19 150 VAL A C 1
ATOM 1192 O O . VAL A 1 150 ? 3.869 13.017 0.388 1.00 90.19 150 VAL A O 1
ATOM 1195 N N . MET A 1 151 ? 3.861 13.807 2.499 1.00 87.94 151 MET A N 1
ATOM 1196 C CA . MET A 1 151 ? 2.649 14.599 2.314 1.00 87.94 151 MET A CA 1
ATOM 1197 C C . MET A 1 151 ? 2.863 15.642 1.226 1.00 87.94 151 MET A C 1
ATOM 1199 O O . MET A 1 151 ? 2.091 15.683 0.273 1.00 87.94 151 MET A O 1
ATOM 1203 N N . ARG A 1 152 ? 3.929 16.445 1.317 1.00 87.38 152 ARG A N 1
ATOM 1204 C CA . ARG A 1 152 ? 4.241 17.492 0.335 1.00 87.38 152 ARG A CA 1
ATOM 1205 C C . ARG A 1 152 ? 4.310 16.923 -1.084 1.00 87.38 152 ARG A C 1
ATOM 1207 O O . ARG A 1 152 ? 3.658 17.454 -1.978 1.00 87.38 152 ARG A O 1
ATOM 1214 N N . CYS A 1 153 ? 5.026 15.815 -1.277 1.00 88.88 153 CYS A N 1
ATOM 1215 C CA . CYS A 1 153 ? 5.139 15.140 -2.571 1.00 88.88 153 CYS A CA 1
ATOM 1216 C C . CYS A 1 153 ? 3.799 14.583 -3.075 1.00 88.88 153 CYS A C 1
ATOM 1218 O O . CYS A 1 153 ? 3.491 14.713 -4.258 1.00 88.88 153 CYS A O 1
ATOM 1220 N N . ALA A 1 154 ? 2.972 14.023 -2.188 1.00 87.62 154 ALA A N 1
ATOM 1221 C CA . ALA A 1 154 ? 1.632 13.554 -2.530 1.00 87.62 154 ALA A CA 1
ATOM 1222 C C . ALA A 1 154 ? 0.702 14.696 -2.978 1.00 87.62 154 ALA A C 1
ATOM 1224 O O . ALA A 1 154 ? -0.083 14.515 -3.910 1.00 87.62 154 ALA A O 1
ATOM 1225 N N . TRP A 1 155 ? 0.805 15.882 -2.362 1.00 85.00 155 TRP A N 1
ATOM 1226 C CA . TRP A 1 155 ? -0.007 17.050 -2.732 1.00 85.00 155 TRP A CA 1
ATOM 1227 C C . TRP A 1 155 ? 0.257 17.520 -4.168 1.00 85.00 155 TRP A C 1
ATOM 1229 O O . TRP A 1 155 ? -0.687 17.920 -4.850 1.00 85.00 155 TRP A O 1
ATOM 1239 N N . TYR A 1 156 ? 1.491 17.399 -4.673 1.00 84.31 156 TYR A N 1
ATOM 1240 C CA . TYR A 1 156 ? 1.805 17.718 -6.074 1.00 84.31 156 TYR A CA 1
ATOM 1241 C C . TYR A 1 156 ? 1.085 16.814 -7.083 1.00 84.31 156 TYR A C 1
ATOM 1243 O O . TYR A 1 156 ? 0.873 17.221 -8.224 1.00 84.31 156 TYR A O 1
ATOM 1251 N N . TYR A 1 157 ? 0.667 15.612 -6.675 1.00 81.75 157 TYR A N 1
ATOM 1252 C CA . TYR A 1 157 ? -0.040 14.677 -7.548 1.00 81.75 157 TYR A CA 1
ATOM 1253 C C . TYR A 1 157 ? -1.559 14.927 -7.616 1.00 81.75 157 TYR A C 1
ATOM 1255 O O . TYR A 1 157 ? -2.229 14.480 -8.547 1.00 81.75 157 TYR A O 1
ATOM 1263 N N . LEU A 1 158 ? -2.131 15.679 -6.669 1.00 74.62 158 LEU A N 1
ATOM 1264 C CA . LEU A 1 158 ? -3.583 15.893 -6.587 1.00 74.62 158 LEU A CA 1
ATOM 1265 C C . LEU A 1 158 ? -4.231 16.508 -7.838 1.00 74.62 158 LEU A C 1
ATOM 1267 O O . LEU A 1 158 ? -5.322 16.053 -8.187 1.00 74.62 158 LEU A O 1
ATOM 1271 N N . PRO A 1 159 ? -3.614 17.469 -8.557 1.00 73.50 159 PRO A N 1
ATOM 1272 C CA . PRO A 1 159 ? -4.190 17.989 -9.798 1.00 73.50 159 PRO A CA 1
ATOM 1273 C C . PRO A 1 159 ? -4.438 16.903 -10.855 1.00 73.50 159 PRO A C 1
ATOM 1275 O O . PRO A 1 159 ? -5.373 17.023 -11.647 1.00 73.50 159 PRO A O 1
ATOM 1278 N N . TYR A 1 160 ? -3.635 15.833 -10.858 1.00 72.81 160 TYR A N 1
ATOM 1279 C CA . TYR A 1 160 ? -3.816 14.693 -11.757 1.00 72.81 160 TYR A CA 1
ATOM 1280 C C . TYR A 1 160 ? -4.981 13.804 -11.311 1.00 72.81 160 TYR A C 1
ATOM 1282 O O . TYR A 1 160 ? -5.806 13.422 -12.135 1.00 72.81 160 TYR A O 1
ATOM 1290 N N . ILE A 1 161 ? -5.128 13.562 -10.005 1.00 69.19 161 ILE A N 1
ATOM 1291 C CA . ILE A 1 161 ? -6.232 12.757 -9.450 1.00 69.19 161 ILE A CA 1
ATOM 1292 C C . ILE A 1 161 ? -7.594 13.423 -9.641 1.00 69.19 161 ILE A C 1
ATOM 1294 O O . ILE A 1 161 ? -8.559 12.746 -9.995 1.00 69.19 161 ILE A O 1
ATOM 1298 N N . ILE A 1 162 ? -7.676 14.741 -9.435 1.00 63.28 162 ILE A N 1
ATOM 1299 C CA . ILE A 1 162 ? -8.917 15.514 -9.621 1.00 63.28 162 ILE A CA 1
ATOM 1300 C C . ILE A 1 162 ? -9.424 15.381 -11.063 1.00 63.28 162 ILE A C 1
ATOM 1302 O O . ILE A 1 162 ? -10.626 15.310 -11.303 1.00 63.28 162 ILE A O 1
ATOM 1306 N N . ARG A 1 163 ? -8.511 15.294 -12.037 1.00 60.00 163 ARG A N 1
ATOM 1307 C CA . ARG A 1 163 ? -8.865 15.094 -13.448 1.00 60.00 163 ARG A CA 1
ATOM 1308 C C . ARG A 1 163 ? -9.340 13.673 -13.759 1.00 60.00 163 ARG A C 1
ATOM 1310 O O . ARG A 1 163 ? -10.058 13.501 -14.738 1.00 60.00 163 ARG A O 1
ATOM 1317 N N . GLU A 1 164 ? -8.969 12.683 -12.949 1.00 60.31 164 GLU A N 1
ATOM 1318 C CA . GLU A 1 164 ? -9.284 11.263 -13.157 1.00 60.31 164 GLU A CA 1
ATOM 1319 C C . GLU A 1 164 ? -10.483 10.749 -12.326 1.00 60.31 164 GLU A C 1
ATOM 1321 O O . GLU A 1 164 ? -10.714 9.542 -12.256 1.00 60.31 164 GLU A O 1
ATOM 1326 N N . THR A 1 165 ? -11.317 11.625 -11.743 1.00 51.75 165 THR A N 1
ATOM 1327 C CA . THR A 1 165 ? -12.601 11.267 -11.077 1.00 51.75 165 THR A CA 1
ATOM 1328 C C . THR A 1 165 ? -12.496 10.292 -9.886 1.00 51.75 165 THR A C 1
ATOM 1330 O O . THR A 1 165 ? -13.384 9.472 -9.656 1.00 51.75 165 THR A O 1
ATOM 1333 N N . ARG A 1 166 ? -11.435 10.377 -9.068 1.00 59.25 166 ARG A N 1
ATOM 1334 C CA . ARG A 1 166 ? -11.336 9.643 -7.782 1.00 59.25 166 ARG A CA 1
ATOM 1335 C C . ARG A 1 166 ? -11.677 10.533 -6.575 1.00 59.25 166 ARG A C 1
ATOM 1337 O O . ARG A 1 166 ? -10.904 10.620 -5.622 1.00 59.25 166 ARG A O 1
ATOM 1344 N N . ASP A 1 167 ? -12.832 11.193 -6.599 1.00 60.06 167 ASP A N 1
ATOM 1345 C CA . ASP A 1 167 ? -13.221 12.199 -5.590 1.00 60.06 167 ASP A CA 1
ATOM 1346 C C . ASP A 1 167 ? -13.271 11.650 -4.154 1.00 60.06 167 ASP A C 1
ATOM 1348 O O . ASP A 1 167 ? -12.888 12.329 -3.198 1.00 60.06 167 ASP A O 1
ATOM 1352 N N . SER A 1 168 ? -13.681 10.389 -3.985 1.00 66.00 168 SER A N 1
ATOM 1353 C CA . SER A 1 168 ? -13.734 9.730 -2.674 1.00 66.00 168 SER A CA 1
ATOM 1354 C C . SER A 1 168 ? -12.346 9.530 -2.055 1.00 66.00 168 SER A C 1
ATOM 1356 O O . SER A 1 168 ? -12.177 9.665 -0.843 1.00 66.00 168 SER A O 1
ATOM 1358 N N . GLU A 1 169 ? -11.332 9.263 -2.878 1.00 66.25 169 GLU A N 1
ATOM 1359 C CA . GLU A 1 169 ? -9.947 9.084 -2.441 1.00 66.25 169 GLU A CA 1
ATOM 1360 C C . GLU A 1 169 ? -9.337 10.396 -1.961 1.00 66.25 169 GLU A C 1
ATOM 1362 O O . GLU A 1 169 ? -8.645 10.426 -0.942 1.00 66.25 169 GLU A O 1
ATOM 1367 N N . LEU A 1 170 ? -9.650 11.484 -2.663 1.00 67.38 170 LEU A N 1
ATOM 1368 C CA . LEU A 1 170 ? -9.204 12.825 -2.323 1.00 67.38 170 LEU A CA 1
ATOM 1369 C C . LEU A 1 170 ? -9.826 13.308 -1.010 1.00 67.38 170 LEU A C 1
ATOM 1371 O O . LEU A 1 170 ? -9.112 13.820 -0.153 1.00 67.38 170 LEU A O 1
ATOM 1375 N N . LEU A 1 171 ? -11.125 13.079 -0.803 1.00 68.81 171 LEU A N 1
ATOM 1376 C CA . LEU A 1 171 ? -11.797 13.425 0.453 1.00 68.81 171 LEU A CA 1
ATOM 1377 C C . LEU A 1 171 ? -11.204 12.671 1.648 1.00 68.81 171 LEU A C 1
ATOM 1379 O O . LEU A 1 171 ? -10.899 13.284 2.671 1.00 68.81 171 LEU A O 1
ATOM 1383 N N . VAL A 1 172 ? -10.971 11.359 1.519 1.00 70.44 172 VAL A N 1
ATOM 1384 C CA . VAL A 1 172 ? -10.319 10.581 2.586 1.00 70.44 172 VAL A CA 1
ATOM 1385 C C . VAL A 1 172 ? -8.899 11.085 2.837 1.00 70.44 172 VAL A C 1
ATOM 1387 O O . VAL A 1 172 ? -8.490 11.190 3.995 1.00 70.44 172 VAL A O 1
ATOM 1390 N N . PHE A 1 173 ? -8.154 11.414 1.782 1.00 73.06 173 PHE A N 1
ATOM 1391 C CA . PHE A 1 173 ? -6.802 11.948 1.904 1.00 73.06 173 PHE A CA 1
ATOM 1392 C C . PHE A 1 173 ? -6.780 13.274 2.671 1.00 73.06 173 PHE A C 1
ATOM 1394 O O . PHE A 1 173 ? -6.027 13.413 3.636 1.00 73.06 173 PHE A O 1
ATOM 1401 N N . VAL A 1 174 ? -7.645 14.220 2.296 1.00 74.81 174 VAL A N 1
ATOM 1402 C CA . VAL A 1 174 ? -7.768 15.538 2.936 1.00 74.81 174 VAL A CA 1
ATOM 1403 C C . VAL A 1 174 ? -8.170 15.394 4.404 1.00 74.81 174 VAL A C 1
ATOM 1405 O O . VAL A 1 174 ? -7.485 15.924 5.281 1.00 74.81 174 VAL A O 1
ATOM 1408 N N . GLU A 1 175 ? -9.230 14.637 4.694 1.00 77.94 175 GLU A N 1
ATOM 1409 C CA . GLU A 1 175 ? -9.737 14.473 6.062 1.00 77.94 175 GLU A CA 1
ATOM 1410 C C . GLU A 1 175 ? -8.718 13.786 6.974 1.00 77.94 175 GLU A C 1
ATOM 1412 O O . GLU A 1 175 ? -8.489 14.213 8.110 1.00 77.94 175 GLU A O 1
ATOM 1417 N N . ARG A 1 176 ? -8.039 12.744 6.480 1.00 73.94 176 ARG A N 1
ATOM 1418 C CA . ARG A 1 176 ? -7.031 12.038 7.280 1.00 73.94 176 ARG A CA 1
ATOM 1419 C C . ARG A 1 176 ? -5.756 12.855 7.461 1.00 73.94 176 ARG A C 1
ATOM 1421 O O . ARG A 1 176 ? -5.203 12.838 8.559 1.00 73.94 176 ARG A O 1
ATOM 1428 N N . THR A 1 177 ? -5.333 13.613 6.449 1.00 74.62 177 THR A N 1
ATOM 1429 C CA . THR A 1 177 ? -4.204 14.549 6.572 1.00 74.62 177 THR A CA 1
ATOM 1430 C C . THR A 1 177 ? -4.507 15.618 7.620 1.00 74.62 177 THR A C 1
ATOM 1432 O O . THR A 1 177 ? -3.696 15.860 8.512 1.00 74.62 177 THR A O 1
ATOM 1435 N N . LYS A 1 178 ? -5.714 16.195 7.587 1.00 74.50 178 LYS A N 1
ATOM 1436 C CA . LYS A 1 178 ? -6.174 17.174 8.578 1.00 74.50 178 LYS A CA 1
ATOM 1437 C C . LYS A 1 178 ? -6.194 16.591 9.992 1.00 74.50 178 LYS A C 1
ATOM 1439 O O . LYS A 1 178 ? -5.692 17.224 10.919 1.00 74.50 178 LYS A O 1
ATOM 1444 N N . LYS A 1 179 ? -6.725 15.375 10.162 1.00 72.31 179 LYS A N 1
ATOM 1445 C CA . LYS A 1 179 ? -6.732 14.676 11.456 1.00 72.31 179 LYS A CA 1
ATOM 1446 C C . LYS A 1 179 ? -5.312 14.430 11.974 1.00 72.31 179 LYS A C 1
ATOM 1448 O O . LYS A 1 179 ? -5.060 14.650 13.155 1.00 72.31 179 LYS A O 1
ATOM 1453 N N . TYR A 1 180 ? -4.387 14.017 11.107 1.00 68.81 180 TYR A N 1
ATOM 1454 C CA . TYR A 1 180 ? -2.984 13.827 11.474 1.00 68.81 180 TYR A CA 1
ATOM 1455 C C . TYR A 1 180 ? -2.328 15.140 11.923 1.00 68.81 180 TYR A C 1
ATOM 1457 O O . TYR A 1 180 ? -1.764 15.191 13.012 1.00 68.81 180 TYR A O 1
ATOM 1465 N N . MET A 1 181 ? -2.483 16.225 11.155 1.00 70.25 181 MET A N 1
ATOM 1466 C CA . MET A 1 181 ? -1.947 17.549 11.510 1.00 70.25 181 MET A CA 1
ATOM 1467 C C . MET A 1 181 ? -2.459 18.042 12.871 1.00 70.25 181 MET A C 1
ATOM 1469 O O . MET A 1 181 ? -1.702 18.608 13.655 1.00 70.25 181 MET A O 1
ATOM 1473 N N . GLN A 1 182 ? -3.735 17.799 13.185 1.00 66.94 182 GLN A N 1
ATOM 1474 C CA . GLN A 1 182 ? -4.315 18.157 14.482 1.00 66.94 182 GLN A CA 1
ATOM 1475 C C . GLN A 1 182 ? -3.733 17.352 15.651 1.00 66.94 182 GLN A C 1
ATOM 1477 O O . GLN A 1 182 ? -3.640 17.881 16.756 1.00 66.94 182 GLN A O 1
ATOM 1482 N N . ILE A 1 183 ? -3.374 16.084 15.431 1.00 64.12 183 ILE A N 1
ATOM 1483 C CA . ILE A 1 183 ? -2.738 15.235 16.447 1.00 64.12 183 ILE A CA 1
ATOM 1484 C C . ILE A 1 183 ? -1.285 15.675 16.650 1.00 64.12 183 ILE A C 1
ATOM 1486 O O . ILE A 1 183 ? -0.895 15.943 17.784 1.00 64.12 183 ILE A O 1
ATOM 1490 N N . ALA A 1 184 ? -0.529 15.842 15.561 1.00 60.06 184 ALA A N 1
ATOM 1491 C CA . ALA A 1 184 ? 0.868 16.276 15.599 1.00 60.06 184 ALA A CA 1
ATOM 1492 C C . ALA A 1 184 ? 1.036 17.649 16.279 1.00 60.06 184 ALA A C 1
ATOM 1494 O O . ALA A 1 184 ? 1.929 17.836 17.102 1.00 60.06 184 ALA A O 1
ATOM 1495 N N . SER A 1 185 ? 0.121 18.588 16.010 1.00 59.78 185 SER A N 1
ATOM 1496 C CA . SER A 1 185 ? 0.122 19.916 16.638 1.00 59.78 185 SER A CA 1
ATOM 1497 C C . SER A 1 185 ? -0.215 19.902 18.133 1.00 59.78 185 SER A C 1
ATOM 1499 O O . SER A 1 185 ? 0.076 20.882 18.816 1.00 59.78 185 SER A O 1
ATOM 1501 N N . LYS A 1 186 ? -0.869 18.852 18.647 1.00 58.53 186 LYS A N 1
ATOM 1502 C CA . LYS A 1 186 ? -1.160 18.716 20.083 1.00 58.53 186 LYS A CA 1
ATOM 1503 C C . LYS A 1 186 ? 0.009 18.090 20.837 1.00 58.53 186 LYS A C 1
ATOM 1505 O O . LYS A 1 186 ? 0.304 18.535 21.935 1.00 58.53 186 LYS A O 1
ATOM 1510 N N . SER A 1 187 ? 0.699 17.124 20.232 1.00 54.94 187 SER A N 1
ATOM 1511 C CA . SER A 1 187 ? 1.875 16.476 20.828 1.00 54.94 187 SER A CA 1
ATOM 1512 C C . SER A 1 187 ? 3.104 17.383 20.945 1.00 54.94 187 SER A C 1
ATOM 1514 O O . SER A 1 187 ? 4.009 17.062 21.697 1.00 54.94 187 SER A O 1
ATOM 1516 N N . SER A 1 188 ? 3.160 18.505 20.219 1.00 49.97 188 SER A N 1
ATOM 1517 C CA . SER A 1 188 ? 4.257 19.483 20.310 1.00 49.97 188 SER A CA 1
ATOM 1518 C C . SER A 1 188 ? 4.078 20.530 21.422 1.00 49.97 188 SER A C 1
ATOM 1520 O O . SER A 1 188 ? 4.897 21.440 21.532 1.00 49.97 188 SER A O 1
ATOM 1522 N N . LEU A 1 189 ? 2.971 20.475 22.172 1.00 43.12 189 LEU A N 1
ATOM 1523 C CA . LEU A 1 189 ? 2.610 21.428 23.234 1.00 43.12 189 LEU A CA 1
ATOM 1524 C C . LEU A 1 189 ? 2.648 20.808 24.645 1.00 43.12 189 LEU A C 1
ATOM 1526 O O . LEU A 1 189 ? 2.359 21.514 25.612 1.00 43.12 189 LEU A O 1
ATOM 1530 N N . GLU A 1 190 ? 2.994 19.524 24.754 1.00 40.75 190 GLU A N 1
ATOM 1531 C CA . GLU A 1 190 ? 3.249 18.789 26.005 1.00 40.75 190 GLU A CA 1
ATOM 1532 C C . GLU A 1 190 ? 4.754 18.550 26.180 1.00 40.75 190 GLU A C 1
ATOM 1534 O O . GLU A 1 190 ? 5.221 18.625 27.340 1.00 40.75 190 GLU A O 1
#

pLDDT: mean 80.48, std 14.2, range [40.75, 96.5]

Organism: NCBI:txid1912936

Radius of gyration: 16.87 Å; chains: 1; bounding box: 45×42×42 Å

Sequence (190 aa):
MDSNIPFHLRHAALRAAHSAREEIASIDAIDDARLRAIVLTNLSPAIMSVVCLHPSPTPANDGPDRFFDYHRDLCYLEIIFALARNPIWHPRLSEDRHIDRCISMIPKCCNSEDYSQHAFCIAGILLRIAPGQTSHKSLDSVTEQQWWDVMRCAWYYLPYIIRETRDSELLVFVERTKKYMQIASKSSLE

Secondary structure (DSSP, 8-state):
--TTS-HHHHHHHHHHHHHTHHHHHTGGG-S-HHHHHHHHHHHHHHHHHHH-----SS--TTSTT-S--HHHHHHHHHHHHHHTTSGGGHHHHHHTTHHHHHHHHHHHHTT-GGGHHHHHHHHHHHHHHTTTSS--HHHHTS-HHHHHHHHHHHHHHHHHHHHTT-HHHHHHHHHHHHHHHHHHHHHT--